Protein AF-0000000083795248 (afdb_homodimer)

Secondary structure (DSSP, 8-state):
-----SEEEEEEEEEEEEEEEEEEE-GGGGGGHHHHHHHHHHHHHHTT--EEEEEEEEEEEEE-TTS-EEEEEEEEEEESS--S---TTEEEEEEEEEEEEEEEEEEE-GGGTHHHHHHHHHHHHHTTPPB-S-EEEEEEEE-SS-EEEEEEEEB--TT---TT-/-----SEEEEEEEEEEEEEEEEEEE-GGGGGGHHHHHHHHHHHHHHTT--EEEEEEEEEEEEE-TTS-EEEEEEEEEEESS--S---TTEEEEEEEEEEEEEEEEEEE-GGGTHHHHHHHHHHHHHTTPPB-S-EEEEEEEE-SS-EEEEEEEEB--TT---TT-

Nearest PDB structures (foldseek):
  5kax-assembly1_A  TM=6.834E-01  e=9.101E-07  Chlorobaculum tepidum TLS
  3q1m-assembly1_A  TM=6.084E-01  e=9.094E-05  Bacillus subtilis
  6wl5-assembly4_D  TM=6.210E-01  e=5.863E-04  Escherichia coli
  4ayz-assembly1_A  TM=5.315E-01  e=1.959E-04  Homo sapiens
  7vwz-assembly1_I  TM=4.745E-01  e=1.958E-03  Escherichia coli K-12

Sequence (330 aa):
MSTIEKIIVRENKTLKLNNVLIREVSENELIDIERISYMMDSYIKSKGASTIGPMINYSGIETDENGEAKIKMKLMVQLKNSIYKVEKPYSIKPQIRVTNCLFARFTEKQENLQYAYQKLGVYAFENDIKLKGDSYTVFVKQEEDNIVADVFMEEAKGGELLESIMSTIEKIIVRENKTLKLNNVLIREVSENELIDIERISYMMDSYIKSKGASTIGPMINYSGIETDENGEAKIKMKLMVQLKNSIYKVEKPYSIKPQIRVTNCLFARFTEKQENLQYAYQKLGVYAFENDIKLKGDSYTVFVKQEEDNIVADVFMEEAKGGELLESI

Organism: NCBI:txid182773

Radius of gyration: 24.51 Å; Cα contacts (8 Å, |Δi|>4): 644; chains: 2; bounding box: 54×76×51 Å

Solvent-accessible surface area (backbone atoms only — not comparable to full-atom values): 18263 Å² total; per-residue (Å²): 124,86,75,73,73,43,63,46,75,47,69,68,36,66,48,76,46,48,33,30,42,36,34,71,47,55,83,86,44,55,90,42,45,68,58,52,52,50,50,49,54,50,50,39,47,74,72,74,34,49,74,42,85,53,58,31,41,36,42,30,67,41,68,45,98,87,67,44,82,35,82,43,32,34,43,33,37,24,33,72,45,81,73,91,78,72,57,87,75,41,47,75,37,71,62,50,76,46,62,49,10,42,31,30,45,32,53,41,43,69,91,53,51,61,45,50,56,40,47,50,50,37,49,26,61,71,66,74,48,50,63,66,64,37,39,38,37,35,46,74,41,82,54,96,73,35,27,32,34,39,37,38,29,40,46,50,63,85,80,70,59,72,74,80,109,125,86,76,73,72,42,62,47,78,46,70,69,37,67,49,76,46,50,33,29,40,35,35,72,47,54,83,87,44,54,91,42,44,69,58,51,52,50,51,49,52,51,52,39,48,75,72,73,34,48,73,42,84,52,55,31,40,35,40,29,69,41,69,45,98,85,66,44,80,36,83,44,35,32,44,33,37,23,34,73,46,81,73,92,78,72,58,88,76,41,46,74,38,72,62,49,75,46,62,48,10,44,30,31,45,31,52,42,44,68,93,54,51,6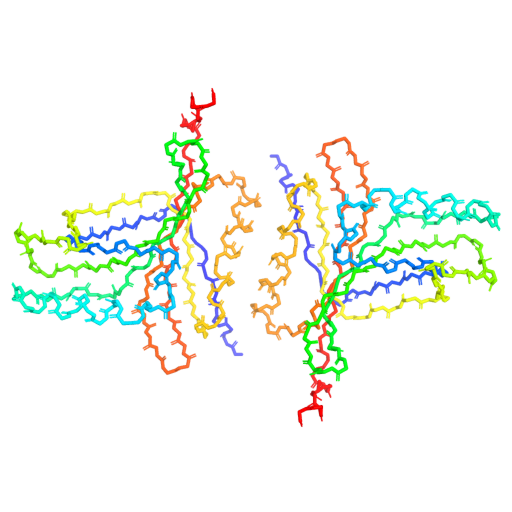2,45,52,56,41,46,50,51,38,50,25,61,70,66,73,48,49,61,66,63,36,38,40,37,34,45,74,41,81,52,97,73,36,27,32,33,38,38,39,29,39,47,51,61,85,79,71,60,70,74,81,109

pLDDT: mean 91.19, std 14.66, range [21.69, 98.89]

Structure (mmCIF, N/CA/C/O backbone):
data_AF-0000000083795248-model_v1
#
loop_
_entity.id
_entity.type
_entity.pdbx_description
1 polymer 'AraC family transcriptional regulator'
#
loop_
_atom_site.group_PDB
_atom_site.id
_atom_site.type_symbol
_atom_site.label_atom_id
_atom_site.label_alt_id
_atom_site.label_comp_id
_atom_site.label_asym_id
_atom_site.label_entity_id
_atom_site.label_seq_id
_atom_site.pdbx_PDB_ins_code
_atom_site.Cartn_x
_atom_site.Cartn_y
_atom_site.Cartn_z
_atom_site.occupancy
_atom_site.B_iso_or_equiv
_atom_site.auth_seq_id
_atom_site.auth_comp_id
_atom_site.auth_asym_id
_atom_site.auth_atom_id
_atom_site.pdbx_PDB_model_num
ATOM 1 N N . MET A 1 1 ? 28.145 1.911 6.934 1 33.7 1 MET A N 1
ATOM 2 C CA . MET A 1 1 ? 27.425 3.178 6.854 1 33.7 1 MET A CA 1
ATOM 3 C C . MET A 1 1 ? 26.19 3.16 7.749 1 33.7 1 MET A C 1
ATOM 5 O O . MET A 1 1 ? 25.487 2.152 7.823 1 33.7 1 MET A O 1
ATOM 9 N N . SER A 1 2 ? 26.082 3.714 8.834 1 42.38 2 SER A N 1
ATOM 10 C CA . SER A 1 2 ? 25.05 3.704 9.865 1 42.38 2 SER A CA 1
ATOM 11 C C . SER A 1 2 ? 23.655 3.737 9.251 1 42.38 2 SER A C 1
ATOM 13 O O . SER A 1 2 ? 23.288 4.705 8.581 1 42.38 2 SER A O 1
ATOM 15 N N . THR A 1 3 ? 23.057 2.836 8.545 1 52.39 3 THR A N 1
ATOM 16 C CA . THR A 1 3 ? 21.91 2.851 7.645 1 52.39 3 THR A CA 1
ATOM 17 C C . THR A 1 3 ? 20.704 3.504 8.316 1 52.39 3 THR A C 1
ATOM 19 O O . THR A 1 3 ? 20.188 2.99 9.31 1 52.39 3 THR A O 1
ATOM 22 N N . ILE A 1 4 ? 20.66 4.863 8.41 1 70.07 4 ILE A N 1
ATOM 23 C CA . ILE A 1 4 ? 19.539 5.636 8.936 1 70.07 4 ILE A CA 1
ATOM 24 C C . ILE A 1 4 ? 18.223 5.022 8.465 1 70.07 4 ILE A C 1
ATOM 26 O O . ILE A 1 4 ? 18.051 4.744 7.275 1 70.07 4 ILE A O 1
ATOM 30 N N . GLU A 1 5 ? 17.46 4.524 9.457 1 89.87 5 GLU A N 1
ATOM 31 C CA . GLU A 1 5 ? 16.144 3.961 9.168 1 89.87 5 GLU A CA 1
ATOM 32 C C . GLU A 1 5 ? 15.286 4.944 8.376 1 89.87 5 GLU A C 1
ATOM 34 O O . GLU A 1 5 ? 15.09 6.085 8.799 1 89.87 5 GLU A O 1
ATOM 39 N N . LYS A 1 6 ? 14.891 4.566 7.218 1 96.66 6 LYS A N 1
ATOM 40 C CA . LYS A 1 6 ? 14.087 5.393 6.322 1 96.66 6 LYS A CA 1
ATOM 41 C C . LYS A 1 6 ? 12.729 5.713 6.94 1 96.66 6 LYS A C 1
ATOM 43 O O . LYS A 1 6 ? 12.2 6.811 6.756 1 96.66 6 LYS A O 1
ATOM 48 N N . ILE A 1 7 ? 12.191 4.754 7.726 1 98.56 7 ILE A N 1
ATOM 49 C CA . ILE A 1 7 ? 10.888 4.918 8.363 1 98.56 7 ILE A CA 1
ATOM 50 C C . ILE A 1 7 ? 10.938 4.372 9.788 1 98.56 7 ILE A C 1
ATOM 52 O O . ILE A 1 7 ? 11.263 3.201 9.999 1 98.56 7 ILE A O 1
ATOM 56 N N . ILE A 1 8 ? 10.622 5.144 10.783 1 98.31 8 ILE A N 1
ATOM 57 C CA . ILE A 1 8 ? 10.549 4.745 12.184 1 98.31 8 ILE A CA 1
ATOM 58 C C . ILE A 1 8 ? 9.094 4.749 12.647 1 98.31 8 ILE A C 1
ATOM 60 O O . ILE A 1 8 ? 8.398 5.759 12.519 1 98.31 8 ILE A O 1
ATOM 64 N N . VAL A 1 9 ? 8.615 3.639 13.186 1 98.52 9 VAL A N 1
ATOM 65 C CA . VAL A 1 9 ? 7.231 3.491 13.624 1 98.52 9 VAL A CA 1
ATOM 66 C C . VAL A 1 9 ? 7.158 3.578 15.147 1 98.52 9 VAL A C 1
ATOM 68 O O . VAL A 1 9 ? 7.994 3.004 15.849 1 98.52 9 VAL A O 1
ATOM 71 N N . ARG A 1 10 ? 6.228 4.312 15.639 1 98.4 10 ARG A N 1
ATOM 72 C CA . ARG A 1 10 ? 5.936 4.407 17.065 1 98.4 10 ARG A CA 1
ATOM 73 C C . ARG A 1 10 ? 4.437 4.301 17.325 1 98.4 10 ARG A C 1
ATOM 75 O O . ARG A 1 10 ? 3.626 4.62 16.453 1 98.4 10 ARG A O 1
ATOM 82 N N . GLU A 1 11 ? 4.106 3.846 18.52 1 98.15 11 GLU A N 1
ATOM 83 C CA . GLU A 1 11 ? 2.71 3.748 18.936 1 98.15 11 GLU A CA 1
ATOM 84 C C . GLU A 1 11 ? 2.366 4.817 19.969 1 98.15 11 GLU A C 1
ATOM 86 O O . GLU A 1 11 ? 3.259 5.43 20.557 1 98.15 11 GLU A O 1
ATOM 91 N N . ASN A 1 12 ? 1.096 5.019 20.09 1 97.53 12 ASN A N 1
ATOM 92 C CA . ASN A 1 12 ? 0.529 5.83 21.163 1 97.53 12 ASN A CA 1
ATOM 93 C C . ASN A 1 12 ? 1.046 7.265 21.114 1 97.53 12 ASN A C 1
ATOM 95 O O . ASN A 1 12 ? 1.371 7.848 22.15 1 97.53 12 ASN A O 1
ATOM 99 N N . LYS A 1 13 ? 1.208 7.798 19.981 1 98.45 13 LYS A N 1
ATOM 100 C CA . LYS A 1 13 ? 1.619 9.191 19.83 1 98.45 13 LYS A CA 1
ATOM 101 C C . LYS A 1 13 ? 0.408 10.117 19.758 1 98.45 13 LYS A C 1
ATOM 103 O O . LYS A 1 13 ? -0.685 9.69 19.381 1 98.45 13 LYS A O 1
ATOM 108 N N . THR A 1 14 ? 0.553 11.279 20.107 1 98.51 14 THR A N 1
ATOM 109 C CA . THR A 1 14 ? -0.495 12.292 20.077 1 98.51 14 THR A CA 1
ATOM 110 C C . THR A 1 14 ? -0.126 13.425 19.124 1 98.51 14 THR A C 1
ATOM 112 O O . THR A 1 14 ? 1.007 13.91 19.137 1 98.51 14 THR A O 1
ATOM 115 N N . LEU A 1 15 ? -1.019 13.777 18.304 1 98.55 15 LEU A N 1
ATOM 116 C CA . LEU A 1 15 ? -0.907 14.988 17.498 1 98.55 15 LEU A CA 1
ATOM 117 C C . LEU A 1 15 ? -1.648 16.148 18.153 1 98.55 15 LEU A C 1
ATOM 119 O O . LEU A 1 15 ? -2.834 16.031 18.473 1 98.55 15 LEU A O 1
ATOM 123 N N . LYS A 1 16 ? -0.945 17.15 18.392 1 98.12 16 LYS A N 1
ATOM 124 C CA . LYS A 1 16 ? -1.536 18.362 18.951 1 98.12 16 LYS A CA 1
ATOM 125 C C . LYS A 1 16 ? -1.243 19.573 18.071 1 98.12 16 LYS A C 1
ATOM 127 O O . LYS A 1 16 ? -0.081 19.917 17.846 1 98.12 16 LYS A O 1
ATOM 132 N N . LEU A 1 17 ? -2.248 20.194 17.532 1 97.83 17 LEU A N 1
ATOM 133 C CA . LEU A 1 17 ? -2.169 21.416 16.738 1 97.83 17 LEU A CA 1
ATOM 134 C C . LEU A 1 17 ? -2.964 22.541 17.392 1 97.83 17 LEU A C 1
ATOM 136 O O . LEU A 1 17 ? -4.08 22.323 17.868 1 97.83 17 LEU A O 1
ATOM 140 N N . ASN A 1 18 ? -2.356 23.669 17.352 1 96.66 18 ASN A N 1
ATOM 141 C CA . ASN A 1 18 ? -3.018 24.813 17.969 1 96.66 18 ASN A CA 1
ATOM 142 C C . ASN A 1 18 ? -3.324 25.903 16.946 1 96.66 18 ASN A C 1
ATOM 144 O O . ASN A 1 18 ? -2.519 26.164 16.05 1 96.66 18 ASN A O 1
ATOM 148 N N . ASN A 1 19 ? -4.511 26.621 17.205 1 96.39 19 ASN A N 1
ATOM 149 C CA . ASN A 1 19 ? -4.929 27.724 16.347 1 96.39 19 ASN A CA 1
ATOM 150 C C . ASN A 1 19 ? -4.805 27.364 14.869 1 96.39 19 ASN A C 1
ATOM 152 O O . ASN A 1 19 ? -4.006 27.96 14.145 1 96.39 19 ASN A O 1
ATOM 156 N N . VAL A 1 20 ? -5.703 26.484 14.455 1 97.66 20 VAL A N 1
ATOM 157 C CA . VAL A 1 20 ? -5.498 25.81 13.177 1 97.66 20 VAL A CA 1
ATOM 158 C C . VAL A 1 20 ? -6.435 26.4 12.125 1 97.66 20 VAL A C 1
ATOM 160 O O . VAL A 1 20 ? -7.658 26.364 12.284 1 97.66 20 VAL A O 1
ATOM 163 N N . LEU A 1 21 ? -5.874 26.998 11.088 1 97.91 21 LEU A N 1
ATOM 164 C CA . LEU A 1 21 ? -6.64 27.341 9.895 1 97.91 21 LEU A CA 1
ATOM 165 C C . LEU A 1 21 ? -6.779 26.135 8.972 1 97.91 21 LEU A C 1
ATOM 167 O O . LEU A 1 21 ? -5.796 25.444 8.695 1 97.91 21 LEU A O 1
ATOM 171 N N . ILE A 1 22 ? -7.991 25.871 8.483 1 97.69 22 ILE A N 1
ATOM 172 C CA . ILE A 1 22 ? -8.279 24.66 7.722 1 97.69 22 ILE A CA 1
ATOM 173 C C . ILE A 1 22 ? -8.903 25.032 6.378 1 97.69 22 ILE A C 1
ATOM 175 O O . ILE A 1 22 ? -9.794 25.883 6.314 1 97.69 22 ILE A O 1
ATOM 179 N N . ARG A 1 23 ? -8.434 24.458 5.37 1 98.02 23 ARG A N 1
ATOM 180 C CA . ARG A 1 23 ? -9.012 24.532 4.032 1 98.02 23 ARG A CA 1
ATOM 181 C C . ARG A 1 23 ? -9.372 23.144 3.514 1 98.02 23 ARG A C 1
ATOM 183 O O . ARG A 1 23 ? -8.489 22.334 3.227 1 98.02 23 ARG A O 1
ATOM 190 N N . GLU A 1 24 ? -10.62 22.827 3.375 1 96.27 24 GLU A N 1
ATOM 191 C CA . GLU A 1 24 ? -11.043 21.578 2.748 1 96.27 24 GLU A CA 1
ATOM 192 C C . GLU A 1 24 ? -10.788 21.603 1.243 1 96.27 24 GLU A C 1
ATOM 194 O O . GLU A 1 24 ? -11.016 22.621 0.587 1 96.27 24 GLU A O 1
ATOM 199 N N . VAL A 1 25 ? -10.311 20.51 0.733 1 95.84 25 VAL A N 1
ATOM 200 C CA . VAL A 1 25 ? -9.963 20.406 -0.68 1 95.84 25 VAL A CA 1
ATOM 201 C C . VAL A 1 25 ? -10.816 19.328 -1.344 1 95.84 25 VAL A C 1
ATOM 203 O O . VAL A 1 25 ? -10.814 18.172 -0.914 1 95.84 25 VAL A O 1
ATOM 206 N N . SER A 1 26 ? -11.535 19.729 -2.353 1 90.5 26 SER A N 1
ATOM 207 C CA . SER A 1 26 ? -12.302 18.739 -3.101 1 90.5 26 SER A CA 1
ATOM 208 C C . SER A 1 26 ? -11.399 17.914 -4.013 1 90.5 26 SER A C 1
ATOM 210 O O . SER A 1 26 ? -10.266 18.308 -4.295 1 90.5 26 SER A O 1
ATOM 212 N N . GLU A 1 27 ? -11.949 16.804 -4.445 1 86.51 27 GLU A N 1
ATOM 213 C CA . GLU A 1 27 ? -11.171 15.899 -5.286 1 86.51 27 GLU A CA 1
ATOM 214 C C . GLU A 1 27 ? -10.715 16.591 -6.567 1 86.51 27 GLU A C 1
ATOM 216 O O . GLU A 1 27 ? -9.59 16.381 -7.026 1 86.51 27 GLU A O 1
ATOM 221 N N . ASN A 1 28 ? -11.503 17.425 -7.051 1 88.6 28 ASN A N 1
ATOM 222 C CA . ASN A 1 28 ? -11.209 18.099 -8.311 1 88.6 28 ASN A CA 1
ATOM 223 C C . ASN A 1 28 ? -10.178 19.209 -8.126 1 88.6 28 ASN A C 1
ATOM 225 O O . ASN A 1 28 ? -9.594 19.688 -9.1 1 88.6 28 ASN A O 1
ATOM 229 N N . GLU A 1 29 ? -9.958 19.554 -6.919 1 90.82 29 GLU A N 1
ATOM 230 C CA . GLU A 1 29 ? -9.038 20.652 -6.638 1 90.82 29 GLU A CA 1
ATOM 231 C C . GLU A 1 29 ? -7.635 20.132 -6.337 1 90.82 29 GLU A C 1
ATOM 233 O O . GLU A 1 29 ? -6.696 20.917 -6.187 1 90.82 29 GLU A O 1
ATOM 238 N N . LEU A 1 30 ? -7.478 18.893 -6.372 1 86.81 30 LEU A N 1
ATOM 239 C CA . LEU A 1 30 ? -6.214 18.294 -5.957 1 86.81 30 LEU A CA 1
ATOM 240 C C . LEU A 1 30 ? -5.085 18.701 -6.898 1 86.81 30 LEU A C 1
ATOM 242 O O . LEU A 1 30 ? -3.94 18.861 -6.468 1 86.81 30 LEU A O 1
ATOM 246 N N . ILE A 1 31 ? -5.355 18.828 -8.124 1 87.04 31 ILE A N 1
ATOM 247 C CA . ILE A 1 31 ? -4.357 19.199 -9.122 1 87.04 31 ILE A CA 1
ATOM 248 C C . ILE A 1 31 ? -3.829 20.601 -8.826 1 87.04 31 ILE A C 1
ATOM 250 O O . ILE A 1 31 ? -2.738 20.967 -9.27 1 87.04 31 ILE A O 1
ATOM 254 N N . ASP A 1 32 ? -4.536 21.392 -7.988 1 91.57 32 ASP A N 1
ATOM 255 C CA . ASP A 1 32 ? -4.193 22.781 -7.699 1 91.57 32 ASP A CA 1
ATOM 256 C C . ASP A 1 32 ? -3.722 22.942 -6.256 1 91.57 32 ASP A C 1
ATOM 258 O O . ASP A 1 32 ? -3.824 24.028 -5.681 1 91.57 32 ASP A O 1
ATOM 262 N N . ILE A 1 33 ? -3.246 21.971 -5.78 1 92.43 33 ILE A N 1
ATOM 263 C CA . ILE A 1 33 ? -2.978 21.968 -4.346 1 92.43 33 ILE A CA 1
ATOM 264 C C . ILE A 1 33 ? -1.922 23.021 -4.017 1 92.43 33 ILE A C 1
ATOM 266 O O . ILE A 1 33 ? -1.988 23.669 -2.969 1 92.43 33 ILE A O 1
ATOM 270 N N . GLU A 1 34 ? -0.933 23.163 -4.816 1 90.64 34 GLU A N 1
ATOM 271 C CA . GLU A 1 34 ? 0.094 24.176 -4.594 1 90.64 34 GLU A CA 1
ATOM 272 C C . GLU A 1 34 ? -0.502 25.581 -4.62 1 90.64 34 GLU A C 1
ATOM 274 O O . GLU A 1 34 ? -0.142 26.428 -3.799 1 90.64 34 GLU A O 1
ATOM 279 N N . ARG A 1 35 ? -1.336 25.77 -5.565 1 94.52 35 ARG A N 1
ATOM 280 C CA . ARG A 1 35 ? -2.008 27.062 -5.653 1 94.52 35 ARG A CA 1
ATOM 281 C C . ARG A 1 35 ? -2.866 27.318 -4.419 1 94.52 35 ARG A C 1
ATOM 283 O O . ARG A 1 35 ? -2.884 28.431 -3.889 1 94.52 35 ARG A O 1
ATOM 290 N N . ILE A 1 36 ? -3.538 26.341 -3.977 1 96.68 36 ILE A N 1
ATOM 291 C CA . ILE A 1 36 ? -4.386 26.461 -2.796 1 96.68 36 ILE A CA 1
ATOM 292 C C . ILE A 1 36 ? -3.533 26.822 -1.582 1 96.68 36 ILE A C 1
ATOM 294 O O . ILE A 1 36 ? -3.905 27.692 -0.791 1 96.68 36 ILE A O 1
ATOM 298 N N . SER A 1 37 ? -2.422 26.175 -1.46 1 94.77 37 SER A N 1
ATOM 299 C CA . SER A 1 37 ? -1.493 26.469 -0.374 1 94.77 37 SER A CA 1
ATOM 300 C C . SER A 1 37 ? -1.032 27.922 -0.419 1 94.77 37 SER A C 1
ATOM 302 O O . SER A 1 37 ? -0.979 28.594 0.613 1 94.77 37 SER A O 1
ATOM 304 N N . TYR A 1 38 ? -0.735 28.396 -1.581 1 95.35 38 TYR A N 1
ATOM 305 C CA . TYR A 1 38 ? -0.309 29.779 -1.769 1 95.35 38 TYR A CA 1
ATOM 306 C C . TYR A 1 38 ? -1.412 30.749 -1.362 1 95.35 38 TYR A C 1
ATOM 308 O O . TYR A 1 38 ? -1.15 31.748 -0.688 1 95.35 38 TYR A O 1
ATOM 316 N N . MET A 1 39 ? -2.568 30.435 -1.818 1 96.28 39 MET A N 1
ATOM 317 C CA . MET A 1 39 ? -3.706 31.291 -1.494 1 96.28 39 MET A CA 1
ATOM 318 C C . MET A 1 39 ? -3.95 31.325 0.01 1 96.28 39 MET A C 1
ATOM 320 O O . MET A 1 39 ? -4.322 32.363 0.56 1 96.28 39 MET A O 1
ATOM 324 N N . MET A 1 40 ? -3.767 30.26 0.627 1 96.69 40 MET A N 1
ATOM 325 C CA . MET A 1 40 ? -3.921 30.195 2.077 1 96.69 40 MET A CA 1
ATOM 326 C C . MET A 1 40 ? -2.911 31.102 2.773 1 96.69 40 MET A C 1
ATOM 328 O O . MET A 1 40 ? -3.264 31.84 3.694 1 96.69 40 MET A O 1
ATOM 332 N N . ASP A 1 41 ? -1.722 31.037 2.372 1 95.62 41 ASP A N 1
ATOM 333 C CA . ASP A 1 41 ? -0.677 31.892 2.926 1 95.62 41 ASP A CA 1
ATOM 334 C C . ASP A 1 41 ? -1.021 33.368 2.743 1 95.62 41 ASP A C 1
ATOM 336 O O . ASP A 1 41 ? -0.887 34.163 3.675 1 95.62 41 ASP A O 1
ATOM 340 N N . SER A 1 42 ? -1.437 33.65 1.543 1 96.74 42 SER A N 1
ATOM 341 C CA . SER A 1 42 ? -1.832 35.023 1.248 1 96.74 42 SER A CA 1
ATOM 342 C C . SER A 1 42 ? -2.987 35.47 2.137 1 96.74 42 SER A C 1
ATOM 344 O O . SER A 1 42 ? -3.001 36.602 2.625 1 96.74 42 SER A O 1
ATOM 346 N N . TYR A 1 43 ? -3.899 34.637 2.262 1 97.11 43 TYR A N 1
ATOM 347 C CA . TYR A 1 43 ? -5.05 34.919 3.113 1 97.11 43 TYR A CA 1
ATOM 348 C C . TYR A 1 43 ? -4.612 35.224 4.54 1 97.11 43 TYR A C 1
ATOM 350 O O . TYR A 1 43 ? -5.064 36.202 5.14 1 97.11 43 TYR A O 1
ATOM 358 N N . ILE A 1 44 ? -3.75 34.432 5.082 1 96.83 44 ILE A N 1
ATOM 359 C CA . ILE A 1 44 ? -3.252 34.574 6.446 1 96.83 44 ILE A CA 1
ATOM 360 C C . ILE A 1 44 ? -2.572 35.932 6.609 1 96.83 44 ILE A C 1
ATOM 362 O O . ILE A 1 44 ? -2.844 36.659 7.567 1 96.83 44 ILE A O 1
ATOM 366 N N . LYS A 1 45 ? -1.797 36.255 5.666 1 95.18 45 LYS A N 1
ATOM 367 C CA . LYS A 1 45 ? -1.089 37.531 5.698 1 95.18 45 LYS A CA 1
ATOM 368 C C . LYS A 1 45 ? -2.064 38.703 5.624 1 95.18 45 LYS A C 1
ATOM 370 O O . LYS A 1 45 ? -1.888 39.708 6.316 1 95.18 45 LYS A O 1
ATOM 375 N N . SER A 1 46 ? -3.026 38.561 4.819 1 95.62 46 SER A N 1
ATOM 376 C CA . SER A 1 46 ? -4.017 39.62 4.653 1 95.62 46 SER A CA 1
ATOM 377 C C . SER A 1 46 ? -4.779 39.872 5.95 1 95.62 46 SER A C 1
ATOM 379 O O . SER A 1 46 ? -5.325 40.958 6.154 1 95.62 46 SER A O 1
ATOM 381 N N . LYS A 1 47 ? -4.869 38.938 6.796 1 95.2 47 LYS A N 1
ATOM 382 C CA . LYS A 1 47 ? -5.554 39.058 8.079 1 95.2 47 LYS A CA 1
ATOM 383 C C . LYS A 1 47 ? -4.596 39.521 9.173 1 95.2 47 LYS A C 1
ATOM 385 O O . LYS A 1 47 ? -4.97 39.589 10.346 1 95.2 47 LYS A O 1
ATOM 390 N N . GLY A 1 48 ? -3.36 39.729 8.786 1 93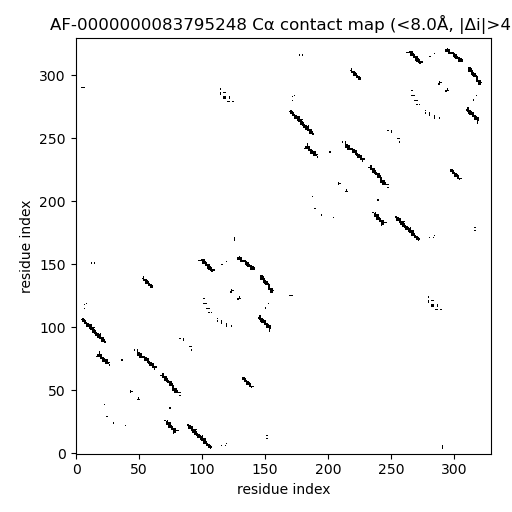.63 48 GLY A N 1
ATOM 391 C CA . GLY A 1 48 ? -2.363 40.204 9.731 1 93.63 48 GLY A CA 1
ATOM 392 C C . GLY A 1 48 ? -1.809 39.104 10.618 1 93.63 48 GLY A C 1
ATOM 393 O O . GLY A 1 48 ? -1.338 39.371 11.725 1 93.63 48 GLY A O 1
ATOM 394 N N . ALA A 1 49 ? -1.93 37.898 10.136 1 95.4 49 ALA A N 1
ATOM 395 C CA . ALA A 1 49 ? -1.474 36.759 10.928 1 95.4 49 ALA A CA 1
ATOM 396 C C . ALA A 1 49 ? -0.241 36.114 10.303 1 95.4 49 ALA A C 1
ATOM 398 O O . ALA A 1 49 ? 0.199 36.518 9.224 1 95.4 49 ALA A O 1
ATOM 399 N N . SER A 1 50 ? 0.374 35.217 11.061 1 96.11 50 SER A N 1
ATOM 400 C CA . SER A 1 50 ? 1.499 34.423 10.577 1 96.11 50 SER A CA 1
ATOM 401 C C . SER A 1 50 ? 1.379 32.968 11.018 1 96.11 50 SER A C 1
ATOM 403 O O . SER A 1 50 ? 0.623 32.653 11.939 1 96.11 50 SER A O 1
ATOM 405 N N . THR A 1 51 ? 2.069 32.154 10.336 1 95.66 51 THR A N 1
ATOM 406 C CA . THR A 1 51 ? 1.954 30.721 10.583 1 95.66 51 THR A CA 1
ATOM 407 C C . THR A 1 51 ? 3.035 30.252 11.553 1 95.66 51 THR A C 1
ATOM 409 O O . THR A 1 51 ? 4.066 30.909 11.708 1 95.66 51 THR A O 1
ATOM 412 N N . ILE A 1 52 ? 2.689 29.11 12.224 1 94.64 52 ILE A N 1
ATOM 413 C CA . ILE A 1 52 ? 3.635 28.369 13.05 1 94.64 52 ILE A CA 1
ATOM 414 C C . ILE A 1 52 ? 3.857 26.978 12.459 1 94.64 52 ILE A C 1
ATOM 416 O O . ILE A 1 52 ? 2.902 26.226 12.25 1 94.64 52 ILE A O 1
ATOM 420 N N . GLY A 1 53 ? 5.224 26.721 12.134 1 91.77 53 GLY A N 1
ATOM 421 C CA . GLY A 1 53 ? 5.548 25.37 11.704 1 91.77 53 GLY A CA 1
ATOM 422 C C . GLY A 1 53 ? 5.101 25.071 10.286 1 91.77 53 GLY A C 1
ATOM 423 O O . GLY A 1 53 ? 4.74 25.982 9.538 1 91.77 53 GLY A O 1
ATOM 424 N N . PRO A 1 54 ? 5.109 23.752 9.953 1 93.24 54 PRO A N 1
ATOM 425 C CA . PRO A 1 54 ? 4.849 23.343 8.571 1 93.24 54 PRO A CA 1
ATOM 426 C C . PRO A 1 54 ? 3.364 23.124 8.29 1 93.24 54 PRO A C 1
ATOM 428 O O . PRO A 1 54 ? 2.552 23.114 9.218 1 93.24 54 PRO A O 1
ATOM 431 N N . MET A 1 55 ? 3.064 22.983 6.946 1 93.7 55 MET A N 1
ATOM 432 C CA . MET A 1 55 ? 1.732 22.589 6.496 1 93.7 55 MET A CA 1
ATOM 433 C C . MET A 1 55 ? 1.426 21.15 6.895 1 93.7 55 MET A C 1
ATOM 435 O O . MET A 1 55 ? 2.309 20.291 6.861 1 93.7 55 MET A O 1
ATOM 439 N N . ILE A 1 56 ? 0.166 20.936 7.216 1 97.97 56 ILE A N 1
ATOM 440 C CA . ILE A 1 56 ? -0.325 19.609 7.57 1 97.97 56 ILE A CA 1
ATOM 441 C C . ILE A 1 56 ? -1.382 19.163 6.562 1 97.97 56 ILE A C 1
ATOM 443 O O . ILE A 1 56 ? -2.307 19.916 6.248 1 97.97 56 ILE A O 1
ATOM 447 N N . ASN A 1 57 ? -1.171 18.026 6.061 1 97.33 57 ASN A N 1
ATOM 448 C CA . ASN A 1 57 ? -2.166 17.433 5.175 1 97.33 57 ASN A CA 1
ATOM 449 C C . ASN A 1 57 ? -2.997 16.374 5.894 1 97.33 57 ASN A C 1
ATOM 451 O O . ASN A 1 57 ? -2.449 15.497 6.563 1 97.33 57 ASN A O 1
ATOM 455 N N . TYR A 1 58 ? -4.292 16.485 5.75 1 97.96 58 TYR A N 1
ATOM 456 C CA . TYR A 1 58 ? -5.215 15.497 6.297 1 97.96 58 TYR A CA 1
ATOM 457 C C . TYR A 1 58 ? -5.937 14.75 5.182 1 97.96 58 TYR A C 1
ATOM 459 O O . TYR A 1 58 ? -6.358 15.354 4.193 1 97.96 58 TYR A O 1
ATOM 467 N N . SER A 1 59 ? -6.001 13.446 5.35 1 96.65 59 SER A N 1
ATOM 468 C CA . SER A 1 59 ? -6.846 12.627 4.487 1 96.65 59 SER A CA 1
ATOM 469 C C . SER A 1 59 ? -7.674 11.638 5.302 1 96.65 59 SER A C 1
ATOM 471 O O . SER A 1 59 ? -7.186 11.074 6.284 1 96.65 59 SER A O 1
ATOM 473 N N . GLY A 1 60 ? -8.928 11.41 4.926 1 94.69 60 GLY A N 1
ATOM 474 C CA . GLY A 1 60 ? -9.8 10.444 5.576 1 94.69 60 GLY A CA 1
ATOM 475 C C . GLY A 1 60 ? -11.047 10.131 4.771 1 94.69 60 GLY A C 1
ATOM 476 O O . GLY A 1 60 ? -11.24 10.67 3.68 1 94.69 60 GLY A O 1
ATOM 477 N N . ILE A 1 61 ? -11.711 9.121 5.286 1 90.36 61 ILE A N 1
ATOM 478 C CA . ILE A 1 61 ? -12.965 8.723 4.657 1 90.36 61 ILE A CA 1
ATOM 479 C C . ILE A 1 61 ? -14.137 9.087 5.565 1 90.36 61 ILE A C 1
ATOM 481 O O . ILE A 1 61 ? -14.098 8.834 6.771 1 90.36 61 ILE A O 1
ATOM 485 N N . GLU A 1 62 ? -15.046 9.771 4.997 1 85.58 62 GLU A N 1
ATOM 486 C CA . GLU A 1 62 ? -16.276 10.088 5.716 1 85.58 62 GLU A CA 1
ATOM 487 C C . GLU A 1 62 ? -17.5 9.542 4.985 1 85.58 62 GLU A C 1
ATOM 489 O O . GLU A 1 62 ? -17.462 9.333 3.771 1 85.58 62 GLU A O 1
ATOM 494 N N . THR A 1 63 ? -18.406 9.139 5.761 1 86.13 63 THR A N 1
ATOM 495 C CA . THR A 1 63 ? -19.67 8.719 5.166 1 86.13 63 THR A CA 1
ATOM 496 C C . THR A 1 63 ? -20.564 9.925 4.891 1 86.13 63 THR A C 1
ATOM 498 O O . THR A 1 63 ? -20.716 10.8 5.746 1 86.13 63 THR A O 1
ATOM 501 N N . ASP A 1 64 ? -21.012 9.967 3.657 1 82.23 64 ASP A N 1
ATOM 502 C CA . ASP A 1 64 ? -21.893 11.086 3.34 1 82.23 64 ASP A CA 1
ATOM 503 C C . ASP A 1 64 ? -23.325 10.801 3.787 1 82.23 64 ASP A C 1
ATOM 505 O O . ASP A 1 64 ? -23.583 9.803 4.464 1 82.23 64 ASP A O 1
ATOM 509 N N . GLU A 1 65 ? -24.157 11.747 3.489 1 84.59 65 GLU A N 1
ATOM 510 C CA . GLU A 1 65 ? -25.55 11.674 3.921 1 84.59 65 GLU A CA 1
ATOM 511 C C . GLU A 1 65 ? -26.236 10.429 3.366 1 84.59 65 GLU A C 1
ATOM 513 O O . GLU A 1 65 ? -27.195 9.927 3.956 1 84.59 65 GLU A O 1
ATOM 518 N N . ASN A 1 66 ? -25.806 9.909 2.258 1 89.67 66 ASN A N 1
ATOM 519 C CA . ASN A 1 66 ? -26.404 8.75 1.604 1 89.67 66 ASN A CA 1
ATOM 520 C C . ASN A 1 66 ? -25.733 7.451 2.041 1 89.67 66 ASN A C 1
ATOM 522 O O . ASN A 1 66 ? -26.034 6.382 1.507 1 89.67 66 ASN A O 1
ATOM 526 N N . GLY A 1 67 ? -24.768 7.605 2.938 1 86.84 67 GLY A N 1
ATOM 527 C CA . GLY A 1 67 ? -24.09 6.419 3.435 1 86.84 67 GLY A CA 1
ATOM 528 C C . GLY A 1 67 ? -22.909 6.004 2.577 1 86.84 67 GLY A C 1
ATOM 529 O O . GLY A 1 67 ? -22.331 4.935 2.783 1 86.84 67 GLY A O 1
ATOM 530 N N . GLU A 1 68 ? -22.624 6.857 1.64 1 89.19 68 GLU A N 1
ATOM 531 C CA . GLU A 1 68 ? -21.52 6.526 0.744 1 89.19 68 GLU A CA 1
ATOM 532 C C . GLU A 1 68 ? -20.196 7.068 1.276 1 89.19 68 GLU A C 1
ATOM 534 O O . GLU A 1 68 ? -20.147 8.169 1.829 1 89.19 68 GLU A O 1
ATOM 539 N N . ALA A 1 69 ? -19.207 6.29 1.08 1 87.37 69 ALA A N 1
ATOM 540 C CA . ALA A 1 69 ? -17.865 6.69 1.496 1 87.37 69 ALA A CA 1
ATOM 541 C C . ALA A 1 69 ? -17.312 7.785 0.587 1 87.37 69 ALA A C 1
ATOM 543 O O . ALA A 1 69 ? -17.385 7.678 -0.639 1 87.37 69 ALA A O 1
ATOM 544 N N . LYS A 1 70 ? -16.912 8.856 1.314 1 89.11 70 LYS A N 1
ATOM 545 C CA . LYS A 1 70 ? -16.289 9.963 0.593 1 89.11 70 LYS A CA 1
ATOM 546 C C . LYS A 1 70 ? -14.918 10.295 1.175 1 89.11 70 LYS A C 1
ATOM 548 O O . LYS A 1 70 ? -14.741 10.304 2.395 1 89.11 70 LYS A O 1
ATOM 553 N N . ILE A 1 71 ? -14.04 10.612 0.25 1 92.01 71 ILE A N 1
ATOM 554 C CA . ILE A 1 71 ? -12.701 10.997 0.685 1 92.01 71 ILE A CA 1
ATOM 555 C C . ILE A 1 71 ? -12.697 12.466 1.102 1 92.01 71 ILE A C 1
ATOM 557 O O . ILE A 1 71 ? -13.24 13.32 0.396 1 92.01 71 ILE A O 1
ATOM 561 N N . LYS A 1 72 ? -12.191 12.758 2.192 1 94.29 72 LYS A N 1
ATOM 562 C CA . LYS A 1 72 ? -12.01 14.117 2.696 1 94.29 72 LYS A CA 1
ATOM 563 C C . LYS A 1 72 ? -10.532 14.489 2.755 1 94.29 72 LYS A C 1
ATOM 565 O O . LYS A 1 72 ? -9.711 13.717 3.255 1 94.29 72 LYS A O 1
ATOM 570 N N . MET A 1 73 ? -10.215 15.631 2.239 1 96.61 73 MET A N 1
ATOM 571 C CA . MET A 1 73 ? -8.856 16.162 2.284 1 96.61 73 MET A CA 1
ATOM 572 C C . MET A 1 73 ? -8.846 17.589 2.823 1 96.61 73 MET A C 1
ATOM 574 O O . MET A 1 73 ? -9.716 18.392 2.48 1 96.61 73 MET A O 1
ATOM 578 N N . LYS A 1 74 ? -7.886 17.861 3.643 1 97.42 74 LYS A N 1
ATOM 579 C CA . LYS A 1 74 ? -7.736 19.203 4.197 1 97.42 74 LYS A CA 1
ATOM 580 C C . LYS A 1 74 ? -6.272 19.633 4.21 1 97.42 74 LYS A C 1
ATOM 582 O O . LYS A 1 74 ? -5.38 18.81 4.428 1 97.42 74 LYS A O 1
ATOM 587 N N . LEU A 1 75 ? -6.104 20.901 3.983 1 97.93 75 LEU A N 1
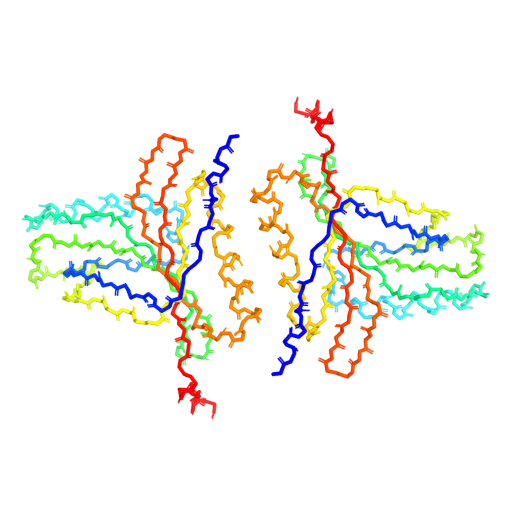ATOM 588 C CA . LEU A 1 75 ? -4.856 21.58 4.313 1 97.93 75 LEU A CA 1
ATOM 589 C C . LEU A 1 75 ? -4.994 22.373 5.608 1 97.93 75 LEU A C 1
ATOM 591 O O . LEU A 1 75 ? -6 23.054 5.82 1 97.93 75 LEU A O 1
ATOM 595 N N . MET A 1 76 ? -3.987 22.235 6.415 1 98.17 76 MET A N 1
ATOM 596 C CA . MET A 1 76 ? -4.044 22.888 7.719 1 98.17 76 MET A CA 1
ATOM 597 C C . MET A 1 76 ? -2.737 23.613 8.022 1 98.17 76 MET A C 1
ATOM 599 O O . MET A 1 76 ? -1.661 23.149 7.64 1 98.17 76 MET A O 1
ATOM 603 N N . VAL A 1 77 ? -2.894 24.714 8.767 1 97.43 77 VAL A N 1
ATOM 604 C CA . VAL A 1 77 ? -1.718 25.423 9.261 1 97.43 77 VAL A CA 1
ATOM 605 C C . VAL A 1 77 ? -1.999 25.984 10.653 1 97.43 77 VAL A C 1
ATOM 607 O O . VAL A 1 77 ? -3.118 26.415 10.941 1 97.43 77 VAL A O 1
ATOM 610 N N . GLN A 1 78 ? -0.967 25.875 11.459 1 97.71 78 GLN A N 1
ATOM 611 C CA . GLN A 1 78 ? -1.071 26.508 12.769 1 97.71 78 GLN A CA 1
ATOM 612 C C . GLN A 1 78 ? -0.726 27.992 12.692 1 97.71 78 GLN A C 1
ATOM 614 O O . GLN A 1 78 ? 0.19 28.385 11.968 1 97.71 78 GLN A O 1
ATOM 619 N N . LEU A 1 79 ? -1.465 28.796 13.397 1 97.51 79 LEU A N 1
ATOM 620 C CA . LEU A 1 79 ? -1.271 30.241 13.372 1 97.51 79 LEU A CA 1
ATOM 621 C C . LEU A 1 79 ? -0.639 30.728 14.672 1 97.51 79 LEU A C 1
ATOM 623 O O . LEU A 1 79 ? -0.976 30.237 15.752 1 97.51 79 LEU A O 1
ATOM 627 N N . LYS A 1 80 ? 0.267 31.634 14.566 1 95.68 80 LYS A N 1
ATOM 628 C CA . LYS A 1 80 ? 0.871 32.274 15.731 1 95.68 80 LYS A CA 1
ATOM 629 C C . LYS A 1 80 ? -0.156 33.102 16.497 1 95.68 80 LYS A C 1
ATOM 631 O O . LYS A 1 80 ? -0.204 33.056 17.728 1 95.68 80 LYS A O 1
ATOM 636 N N . ASN A 1 81 ? -0.958 33.889 15.705 1 90.27 81 ASN A N 1
ATOM 637 C CA . ASN A 1 81 ? -2.042 34.696 16.256 1 90.27 81 ASN A CA 1
ATOM 638 C C . ASN A 1 81 ? -3.391 34.302 15.662 1 90.27 81 ASN A C 1
ATOM 640 O O . ASN A 1 81 ? -3.494 34.039 14.463 1 90.27 81 ASN A O 1
ATOM 644 N N . SER A 1 82 ? -4.295 34.243 16.489 1 84.39 82 SER A N 1
ATOM 645 C CA . SER A 1 82 ? -5.611 33.788 16.051 1 84.39 82 SER A CA 1
ATOM 646 C C . SER A 1 82 ? -6.28 34.818 15.147 1 84.39 82 SER A C 1
ATOM 648 O O . SER A 1 82 ? -6.122 36.024 15.35 1 84.39 82 SER A O 1
ATOM 650 N N . ILE A 1 83 ? -6.825 34.26 14.131 1 89.01 83 ILE A N 1
ATOM 651 C CA . ILE A 1 83 ? -7.728 35.065 13.316 1 89.01 83 ILE A CA 1
ATOM 652 C C . ILE A 1 83 ? -9.156 34.929 13.841 1 89.01 83 ILE A C 1
ATOM 654 O O . ILE A 1 83 ? -9.682 33.819 13.947 1 89.01 83 ILE A O 1
ATOM 658 N N . TYR A 1 84 ? -9.769 35.991 14.268 1 82.99 84 TYR A N 1
ATOM 659 C CA . TYR A 1 84 ? -11.057 35.966 14.954 1 82.99 84 TYR A CA 1
ATOM 660 C C . TYR A 1 84 ? -12.164 35.496 14.017 1 82.99 84 TYR A C 1
ATOM 662 O O . TYR A 1 84 ? -13.031 34.714 14.414 1 82.99 84 TYR A O 1
ATOM 670 N N . LYS A 1 85 ? -12.216 36.045 12.758 1 88.25 85 LYS A N 1
ATOM 671 C CA . LYS A 1 85 ? -13.241 35.667 11.788 1 88.25 85 LYS A CA 1
ATOM 672 C C . LYS A 1 85 ? -12.616 35.287 10.449 1 88.25 85 LYS A C 1
ATOM 674 O O . LYS A 1 85 ? -11.781 36.021 9.917 1 88.25 85 LYS A O 1
ATOM 679 N N . VAL A 1 86 ? -12.978 34.049 10.106 1 93.27 86 VAL A N 1
ATOM 680 C CA . VAL A 1 86 ? -12.496 33.638 8.791 1 93.27 86 VAL A CA 1
ATOM 681 C C . VAL A 1 86 ? -13.677 33.455 7.841 1 93.27 86 VAL A C 1
ATOM 683 O O . VAL A 1 86 ? -14.804 33.212 8.281 1 93.27 86 VAL A O 1
ATOM 686 N N . GLU A 1 87 ? -13.51 33.676 6.618 1 94.29 87 GLU A N 1
ATOM 687 C CA . GLU A 1 87 ? -14.516 33.506 5.574 1 94.29 87 GLU A CA 1
ATOM 688 C C . GLU A 1 87 ? -14.297 32.207 4.803 1 94.29 87 GLU A C 1
ATOM 690 O O . GLU A 1 87 ? -13.174 31.706 4.726 1 94.29 87 GLU A O 1
ATOM 695 N N . LYS A 1 88 ? -15.384 31.738 4.234 1 93.74 88 LYS A N 1
ATOM 696 C CA . LYS A 1 88 ? -15.245 30.61 3.316 1 93.74 88 LYS A CA 1
ATOM 697 C C . LYS A 1 88 ? -14.184 30.891 2.257 1 93.74 88 LYS A C 1
ATOM 699 O O . LYS A 1 88 ? -14.046 32.026 1.794 1 93.74 88 LYS A O 1
ATOM 704 N N . PRO A 1 89 ? -13.475 29.825 2.033 1 95.97 89 PRO A N 1
ATOM 705 C CA . PRO A 1 89 ? -13.558 28.381 2.262 1 95.97 89 PRO A CA 1
ATOM 706 C C . PRO A 1 89 ? -12.738 27.927 3.468 1 95.97 89 PRO A C 1
ATOM 708 O O . PRO A 1 89 ? -12.473 26.732 3.625 1 95.97 89 PRO A O 1
ATOM 711 N N . TYR A 1 90 ? -12.407 28.868 4.286 1 97.39 90 TYR A N 1
ATOM 712 C CA . TYR A 1 90 ? -11.547 28.55 5.42 1 97.39 90 TYR A CA 1
ATOM 713 C C . TYR A 1 90 ? -12.366 28.375 6.693 1 97.39 90 TYR A C 1
ATOM 715 O O . TYR A 1 90 ? -13.465 28.922 6.812 1 97.39 90 TYR A O 1
ATOM 723 N N . SER A 1 91 ? -11.911 27.577 7.558 1 96.74 91 SER A N 1
ATOM 724 C CA . SER A 1 91 ? -12.393 27.473 8.932 1 96.74 91 SER A CA 1
ATOM 725 C C . SER A 1 91 ? -11.237 27.483 9.925 1 96.74 91 SER A C 1
ATOM 727 O O . SER A 1 91 ? -10.074 27.362 9.534 1 96.74 91 SER A O 1
ATOM 729 N N . ILE A 1 92 ? -11.559 27.655 11.203 1 96.08 92 ILE A N 1
ATOM 730 C CA . ILE A 1 92 ? -10.519 27.73 12.223 1 96.08 92 ILE A CA 1
ATOM 731 C C . ILE A 1 92 ? -10.906 26.864 13.42 1 96.08 92 ILE A C 1
ATOM 733 O O . ILE A 1 92 ? -12.078 26.811 13.802 1 96.08 92 ILE A O 1
ATOM 737 N N . LYS A 1 93 ? -10.006 26.183 13.933 1 95.91 93 LYS A N 1
ATOM 738 C CA . LYS A 1 93 ? -10.151 25.441 15.182 1 95.91 93 LYS A CA 1
ATOM 739 C C . LYS A 1 93 ? -9.085 25.854 16.193 1 95.91 93 LYS A C 1
ATOM 741 O O . LYS A 1 93 ? -7.9 25.922 15.861 1 95.91 93 LYS A O 1
ATOM 746 N N . PRO A 1 94 ? -9.524 26.122 17.421 1 95.58 94 PRO A N 1
ATOM 747 C CA . PRO A 1 94 ? -8.528 26.516 18.421 1 95.58 94 PRO A CA 1
ATOM 748 C C . PRO A 1 94 ? -7.502 25.418 18.696 1 95.58 94 PRO A C 1
ATOM 750 O O . PRO A 1 94 ? -6.344 25.713 19.003 1 95.58 94 PRO A O 1
ATOM 753 N N . GLN A 1 95 ? -7.962 24.127 18.613 1 97.2 95 GLN A N 1
ATOM 754 C CA . GLN A 1 95 ? -7.055 23.01 18.855 1 97.2 95 GLN A CA 1
ATOM 755 C C . GLN A 1 95 ? -7.549 21.741 18.166 1 97.2 95 GLN A C 1
ATOM 757 O O . GLN A 1 95 ? -8.752 21.472 18.138 1 97.2 95 GLN A O 1
ATOM 762 N N . ILE A 1 96 ? -6.677 21 17.604 1 97.75 96 ILE A N 1
ATOM 763 C CA . ILE A 1 96 ? -6.883 19.629 17.15 1 97.75 96 ILE A CA 1
ATOM 764 C C . ILE A 1 96 ? -5.97 18.685 17.929 1 97.75 96 ILE A C 1
ATOM 766 O O . ILE A 1 96 ? -4.748 18.849 17.925 1 97.75 96 ILE A O 1
ATOM 770 N N . ARG A 1 97 ? -6.53 17.788 18.651 1 98.41 97 ARG A N 1
ATOM 771 C CA . ARG A 1 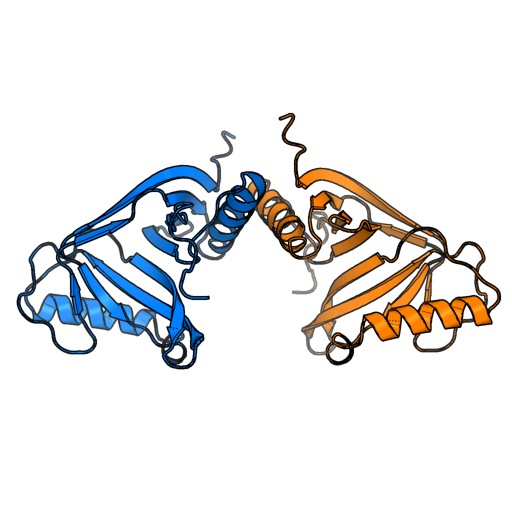97 ? -5.783 16.808 19.433 1 98.41 97 ARG A CA 1
ATOM 772 C C . ARG A 1 97 ? -6.212 15.387 19.086 1 98.41 97 ARG A C 1
ATOM 774 O O . ARG A 1 97 ? -7.376 15.023 19.264 1 98.41 97 ARG A O 1
ATOM 781 N N . VAL A 1 98 ? -5.383 14.656 18.554 1 97.82 98 VAL A N 1
ATOM 782 C CA . VAL A 1 98 ? -5.641 13.265 18.198 1 97.82 98 VAL A CA 1
ATOM 783 C C . VAL A 1 98 ? -4.722 12.346 19 1 97.82 98 VAL A C 1
ATOM 785 O O . VAL A 1 98 ? -3.503 12.364 18.816 1 97.82 98 VAL A O 1
ATOM 788 N N . THR A 1 99 ? -5.281 11.494 19.818 1 96.6 99 THR A N 1
ATOM 789 C CA . THR A 1 99 ? -4.501 10.631 20.698 1 96.6 99 THR A CA 1
ATOM 790 C C . THR A 1 99 ? -4.448 9.207 20.152 1 96.6 99 THR A C 1
ATOM 792 O O . THR A 1 99 ? -5.162 8.873 19.204 1 96.6 99 THR A O 1
ATOM 795 N N . ASN A 1 100 ? -3.566 8.393 20.622 1 96.03 100 ASN A N 1
ATOM 796 C CA . ASN A 1 100 ? -3.419 6.974 20.313 1 96.03 100 ASN A CA 1
ATOM 797 C C . ASN A 1 100 ? -3.192 6.746 18.822 1 96.03 100 ASN A C 1
ATOM 799 O O . ASN A 1 100 ? -3.886 5.94 18.2 1 96.03 100 ASN A O 1
ATOM 803 N N . CYS A 1 101 ? -2.271 7.518 18.357 1 98.48 101 CYS A N 1
ATOM 804 C CA . CYS A 1 101 ? -1.952 7.37 16.941 1 98.48 101 CYS A CA 1
ATOM 805 C C . CYS A 1 101 ? -0.821 6.369 16.738 1 98.48 101 CYS A C 1
ATOM 807 O O . CYS A 1 101 ? 0.133 6.337 17.518 1 98.48 101 CYS A O 1
ATOM 809 N N . LEU A 1 102 ? -0.97 5.556 15.783 1 98.73 102 LEU A N 1
ATOM 810 C CA . LEU A 1 102 ? 0.199 4.966 15.139 1 98.73 102 LEU A CA 1
ATOM 811 C C . LEU A 1 102 ? 0.96 6.012 14.331 1 98.73 102 LEU A C 1
ATOM 813 O O . LEU A 1 102 ? 0.355 6.801 13.602 1 98.73 102 LEU A O 1
ATOM 817 N N . PHE A 1 103 ? 2.275 6.035 14.528 1 98.76 103 PHE A N 1
ATOM 818 C CA . PHE A 1 103 ? 3.11 7.138 14.066 1 98.76 103 PHE A CA 1
ATOM 819 C C . PHE A 1 103 ? 4.293 6.62 13.258 1 98.76 103 PHE A C 1
ATOM 821 O O . PHE A 1 103 ? 4.893 5.601 13.609 1 98.76 103 PHE A O 1
ATOM 828 N N . ALA A 1 104 ? 4.597 7.333 12.153 1 98.82 104 ALA A N 1
ATOM 829 C CA . ALA A 1 104 ? 5.819 7.061 11.401 1 98.82 104 ALA A CA 1
ATOM 830 C C . ALA A 1 104 ? 6.578 8.35 11.102 1 98.82 104 ALA A C 1
ATOM 832 O O . ALA A 1 104 ? 5.985 9.342 10.673 1 98.82 104 ALA A O 1
ATOM 833 N N . ARG A 1 105 ? 7.86 8.39 11.395 1 98.31 105 ARG A N 1
ATOM 834 C CA . ARG A 1 105 ? 8.754 9.421 10.877 1 98.31 105 ARG A CA 1
ATOM 835 C C . ARG A 1 105 ? 9.471 8.943 9.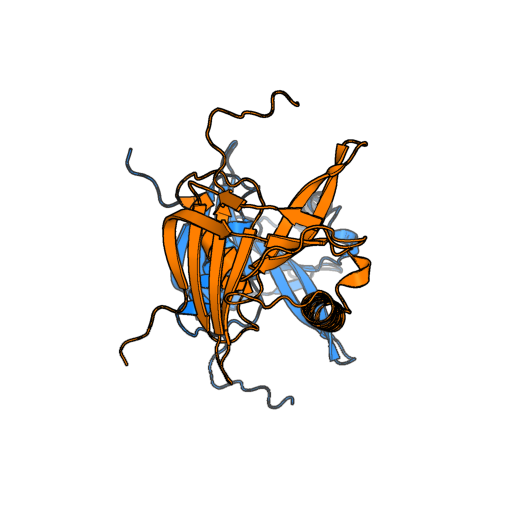619 1 98.31 105 ARG A C 1
ATOM 837 O O . ARG A 1 105 ? 10.171 7.928 9.644 1 98.31 105 ARG A O 1
ATOM 844 N N . PHE A 1 106 ? 9.255 9.639 8.59 1 98.18 106 PHE A N 1
ATOM 845 C CA . PHE A 1 106 ? 9.776 9.319 7.267 1 98.18 106 PHE A CA 1
ATOM 846 C C . PHE A 1 106 ? 10.882 10.29 6.871 1 98.18 106 PHE A C 1
ATOM 848 O O . PHE A 1 106 ? 10.701 11.507 6.939 1 98.18 106 PHE A O 1
ATOM 855 N N . THR A 1 107 ? 12.071 9.773 6.474 1 97.06 107 THR A N 1
ATOM 856 C CA . THR A 1 107 ? 13.201 10.593 6.052 1 97.06 107 THR A CA 1
ATOM 857 C C . THR A 1 107 ? 13.767 10.093 4.726 1 97.06 107 THR A C 1
ATOM 859 O O . THR A 1 107 ? 14.715 9.306 4.708 1 97.06 107 THR A O 1
ATOM 862 N N . GLU A 1 108 ? 13.222 10.522 3.688 1 96.8 108 GLU A N 1
ATOM 863 C CA . GLU A 1 108 ? 13.579 10.09 2.34 1 96.8 108 GLU A CA 1
ATOM 864 C C . GLU A 1 108 ? 13.007 11.036 1.288 1 96.8 108 GLU A C 1
ATOM 866 O O . GLU A 1 108 ? 12.469 12.093 1.623 1 96.8 108 GLU A O 1
ATOM 871 N N . LYS A 1 109 ? 13.189 10.719 0.021 1 96.59 109 LYS A N 1
ATOM 872 C CA . LYS A 1 109 ? 12.639 11.512 -1.074 1 96.59 109 LYS A CA 1
ATOM 873 C C . LYS A 1 109 ? 11.115 11.568 -1.001 1 96.59 109 LYS A C 1
ATOM 875 O O . LYS A 1 109 ? 10.466 10.564 -0.699 1 96.59 109 LYS A O 1
ATOM 880 N N . GLN A 1 110 ? 10.58 12.685 -1.284 1 94.85 110 GLN A N 1
ATOM 881 C CA . GLN A 1 110 ? 9.148 12.946 -1.185 1 94.85 110 GLN A CA 1
ATOM 882 C C . GLN A 1 110 ? 8.347 11.935 -1.999 1 94.85 110 GLN A C 1
ATOM 884 O O . GLN A 1 110 ? 7.257 11.526 -1.592 1 94.85 110 GLN A O 1
ATOM 889 N N . GLU A 1 111 ? 8.864 11.527 -3.156 1 95.72 111 GLU A N 1
ATOM 890 C CA . GLU A 1 111 ? 8.146 10.624 -4.051 1 95.72 111 GLU A CA 1
ATOM 891 C C . GLU A 1 111 ? 7.929 9.26 -3.402 1 95.72 111 GLU A C 1
ATOM 893 O O . GLU A 1 111 ? 7.101 8.472 -3.863 1 95.72 111 GLU A O 1
ATOM 898 N N . ASN A 1 112 ? 8.618 8.994 -2.287 1 97.48 112 ASN A N 1
ATOM 899 C CA . ASN A 1 112 ? 8.552 7.697 -1.622 1 97.48 112 ASN A CA 1
ATOM 900 C C . ASN A 1 112 ? 7.681 7.753 -0.37 1 97.48 112 ASN A C 1
ATOM 902 O O . ASN A 1 112 ? 7.602 6.779 0.381 1 97.48 112 ASN A O 1
ATOM 906 N N . LEU A 1 113 ? 6.965 8.782 -0.166 1 97.44 113 LEU A N 1
ATOM 907 C CA . LEU A 1 113 ? 6.198 9.009 1.054 1 97.44 113 LEU A CA 1
ATOM 908 C C . LEU A 1 113 ? 5.141 7.926 1.241 1 97.44 113 LEU A C 1
ATOM 910 O O . LEU A 1 113 ? 4.788 7.587 2.373 1 97.44 113 LEU A O 1
ATOM 914 N N . GLN A 1 114 ? 4.737 7.365 0.183 1 97.78 114 GLN A N 1
ATOM 915 C CA . GLN A 1 114 ? 3.696 6.344 0.245 1 97.78 114 GLN A CA 1
ATOM 916 C C . GLN A 1 114 ? 4.139 5.158 1.098 1 97.78 114 GLN A C 1
ATOM 918 O O . GLN A 1 114 ? 3.308 4.477 1.703 1 97.78 114 GLN A O 1
ATOM 923 N N . TYR A 1 115 ? 5.384 4.88 1.163 1 98.42 115 TYR A N 1
ATOM 924 C CA . TYR A 1 115 ? 5.893 3.744 1.923 1 98.42 115 TYR A CA 1
ATOM 925 C C . TYR A 1 115 ? 5.682 3.947 3.418 1 98.42 115 TYR A C 1
ATOM 927 O O . TYR A 1 115 ? 5.559 2.979 4.172 1 98.42 115 TYR A O 1
ATOM 935 N N . ALA A 1 116 ? 5.612 5.206 3.866 1 98.65 116 ALA A N 1
ATOM 936 C CA . ALA A 1 116 ? 5.291 5.462 5.267 1 98.65 116 ALA A CA 1
ATOM 937 C C . ALA A 1 116 ? 3.874 5.002 5.598 1 98.65 116 ALA A C 1
ATOM 939 O O . ALA A 1 116 ? 3.648 4.354 6.623 1 98.65 116 ALA A O 1
ATOM 940 N N . TYR A 1 117 ? 2.969 5.301 4.662 1 98.52 117 TYR A N 1
ATOM 941 C CA . TYR A 1 117 ? 1.586 4.879 4.858 1 98.52 117 TYR A CA 1
ATOM 942 C C . TYR A 1 117 ? 1.472 3.359 4.841 1 98.52 117 TYR A C 1
ATOM 944 O O . TYR A 1 117 ? 0.776 2.773 5.674 1 98.52 117 TYR A O 1
ATOM 952 N N . GLN A 1 118 ? 2.153 2.805 3.904 1 98.42 118 GLN A N 1
ATOM 953 C CA . GLN A 1 118 ? 2.111 1.352 3.774 1 98.42 118 GLN A CA 1
ATOM 954 C C . GLN A 1 118 ? 2.694 0.672 5.009 1 98.42 118 GLN A C 1
ATOM 956 O O . GLN A 1 118 ? 2.15 -0.323 5.492 1 98.42 118 GLN A O 1
ATOM 961 N N . LYS A 1 119 ? 3.79 1.172 5.488 1 98.73 119 LYS A N 1
ATOM 962 C CA . LYS A 1 119 ? 4.413 0.584 6.671 1 98.73 119 LYS A CA 1
ATOM 963 C C . LYS A 1 119 ? 3.477 0.648 7.874 1 98.73 119 LYS A C 1
ATOM 965 O O . LYS A 1 119 ? 3.36 -0.32 8.629 1 98.73 119 LYS A O 1
ATOM 970 N N . LEU A 1 120 ? 2.797 1.746 8.003 1 98.84 120 LEU A N 1
ATOM 971 C CA . LEU A 1 120 ? 1.854 1.873 9.108 1 98.84 120 LEU A CA 1
ATOM 972 C C . LEU A 1 120 ? 0.688 0.905 8.942 1 98.84 120 LEU A C 1
ATOM 974 O O . LEU A 1 120 ? 0.242 0.29 9.914 1 98.84 120 LEU A O 1
ATOM 978 N N . GLY A 1 121 ? 0.209 0.829 7.76 1 98.5 121 GLY A N 1
ATOM 979 C CA . GLY A 1 121 ? -0.855 -0.128 7.501 1 98.5 121 GLY A CA 1
ATOM 980 C C . GLY A 1 121 ? -0.46 -1.559 7.815 1 98.5 121 GLY A C 1
ATOM 981 O O . GLY A 1 121 ? -1.207 -2.284 8.474 1 98.5 121 GLY A O 1
ATOM 982 N N . VAL A 1 122 ? 0.712 -1.959 7.351 1 98.52 122 VAL A N 1
ATOM 983 C CA . VAL A 1 122 ? 1.218 -3.308 7.583 1 98.52 122 VAL A CA 1
ATOM 984 C C . VAL A 1 122 ? 1.423 -3.533 9.079 1 98.52 122 VAL A C 1
ATOM 986 O O . VAL A 1 122 ? 1.049 -4.58 9.613 1 98.52 122 VAL A O 1
ATOM 989 N N . TYR A 1 123 ? 1.987 -2.579 9.739 1 98.48 123 TYR A N 1
ATOM 990 C CA . TYR A 1 123 ? 2.214 -2.67 11.177 1 98.48 123 TYR A CA 1
ATOM 991 C C . TYR A 1 123 ? 0.901 -2.863 11.925 1 98.48 123 TYR A C 1
ATOM 993 O O . TYR A 1 123 ? 0.8 -3.723 12.804 1 98.48 123 TYR A O 1
ATOM 1001 N N . ALA A 1 124 ? -0.055 -2.032 11.556 1 98.18 124 ALA A N 1
ATOM 1002 C CA . ALA A 1 124 ? -1.359 -2.135 12.205 1 98.18 124 ALA A CA 1
ATOM 1003 C C . ALA A 1 124 ? -1.964 -3.522 12.005 1 98.18 124 ALA A C 1
ATOM 1005 O O . ALA A 1 124 ? -2.444 -4.14 12.958 1 98.18 124 ALA A O 1
ATOM 1006 N N . PHE A 1 125 ? -1.916 -4.016 10.831 1 97.82 125 PHE A N 1
ATOM 1007 C CA . PHE A 1 125 ? -2.452 -5.327 10.485 1 97.82 125 PHE A CA 1
ATOM 1008 C C . PHE A 1 125 ? -1.765 -6.422 11.292 1 97.82 125 PHE A C 1
ATOM 1010 O O . PHE A 1 125 ? -2.43 -7.253 11.914 1 97.82 125 PHE A O 1
ATOM 1017 N N . GLU A 1 126 ? -0.431 -6.35 11.35 1 97.69 126 GLU A N 1
ATOM 1018 C CA . GLU A 1 126 ? 0.34 -7.408 11.996 1 97.69 126 GLU A CA 1
ATOM 1019 C C . GLU A 1 126 ? 0.157 -7.378 13.51 1 97.69 126 GLU A C 1
ATOM 1021 O O . GLU A 1 126 ? 0.306 -8.403 14.179 1 97.69 126 GLU A O 1
ATOM 1026 N N . ASN A 1 127 ? -0.205 -6.236 14.066 1 96.68 127 ASN A N 1
ATOM 1027 C CA . ASN A 1 127 ? -0.322 -6.1 15.514 1 96.68 127 ASN A CA 1
ATOM 1028 C C . ASN A 1 127 ? -1.78 -5.977 15.949 1 96.68 127 ASN A C 1
ATOM 1030 O O . ASN A 1 127 ? -2.062 -5.59 17.084 1 96.68 127 ASN A O 1
ATOM 1034 N N . ASP A 1 128 ? -2.701 -6.2 15.04 1 95.91 128 ASP A N 1
ATOM 1035 C CA . ASP A 1 128 ? -4.137 -6.208 15.304 1 95.91 128 ASP A CA 1
ATOM 1036 C C . ASP A 1 128 ? -4.604 -4.857 15.842 1 95.91 128 ASP A C 1
ATOM 1038 O O . ASP A 1 128 ? -5.382 -4.799 16.796 1 95.91 128 ASP A O 1
ATOM 1042 N N . ILE A 1 129 ? -4.055 -3.817 15.229 1 96.99 129 ILE A N 1
ATOM 1043 C CA . ILE A 1 129 ? -4.477 -2.456 15.542 1 96.99 129 ILE A CA 1
ATOM 1044 C C . ILE A 1 129 ? -5.529 -1.997 14.535 1 96.99 129 ILE A C 1
ATOM 1046 O O . ILE A 1 129 ? -5.308 -2.064 13.324 1 96.99 129 ILE A O 1
ATOM 1050 N N . LYS A 1 130 ? -6.642 -1.605 15.001 1 96.85 130 LYS A N 1
ATOM 1051 C CA . LYS A 1 130 ? -7.678 -1.049 14.135 1 96.85 130 LYS A CA 1
ATOM 1052 C C . LYS A 1 130 ? -7.496 0.455 13.955 1 96.85 130 LYS A C 1
ATOM 1054 O O . LYS A 1 130 ? -7.438 1.2 14.936 1 96.85 130 LYS A O 1
ATOM 1059 N N . LEU A 1 131 ? -7.383 0.87 12.746 1 97.01 131 LEU A N 1
ATOM 1060 C CA . LEU A 1 131 ? -7.207 2.28 12.418 1 97.01 131 LEU A CA 1
ATOM 1061 C C . LEU A 1 131 ? -8.519 2.897 11.946 1 97.01 131 LEU A C 1
ATOM 1063 O O . LEU A 1 131 ? -9.355 2.21 11.354 1 97.01 131 LEU A O 1
ATOM 1067 N N . LYS A 1 132 ? -8.727 4.161 12.113 1 94.62 132 LYS A N 1
ATOM 1068 C CA . LYS A 1 132 ? -9.95 4.854 11.72 1 94.62 132 LYS A CA 1
ATOM 1069 C C . LYS A 1 132 ? -9.944 5.175 10.228 1 94.62 132 LYS A C 1
ATOM 1071 O O . LYS A 1 132 ? -10.984 5.503 9.654 1 94.62 132 LYS A O 1
ATOM 1076 N N . GLY A 1 133 ? -8.797 5.1 9.615 1 93.36 133 GLY A N 1
ATOM 1077 C CA . GLY A 1 133 ? -8.731 5.347 8.183 1 93.36 133 GLY A CA 1
ATOM 1078 C C . GLY A 1 133 ? -8.307 6.763 7.84 1 93.36 133 GLY A C 1
ATOM 1079 O O . GLY A 1 133 ? -8.176 7.109 6.665 1 93.36 133 GLY A O 1
ATOM 1080 N N . ASP A 1 134 ? -8.1 7.574 8.826 1 95.97 134 ASP A N 1
ATOM 1081 C CA . ASP A 1 134 ? -7.613 8.926 8.569 1 95.97 134 ASP A CA 1
ATOM 1082 C C . ASP A 1 134 ? -6.111 9.026 8.826 1 95.97 134 ASP A C 1
ATOM 1084 O O . ASP A 1 134 ? -5.534 8.175 9.507 1 95.97 134 ASP A O 1
ATOM 1088 N N . SER A 1 135 ? -5.482 10.029 8.274 1 98.45 135 SER A N 1
ATOM 1089 C CA . SER A 1 135 ? -4.063 10.288 8.492 1 98.45 135 SER A CA 1
ATOM 1090 C C . SER A 1 135 ? -3.766 11.784 8.476 1 98.45 135 SER A C 1
ATOM 1092 O O . SER A 1 135 ? -4.43 12.547 7.771 1 98.45 135 SER A O 1
ATOM 1094 N N . TYR A 1 136 ? -2.871 12.232 9.299 1 98.75 136 TYR A N 1
ATOM 1095 C CA . TYR A 1 136 ? -2.263 13.558 9.302 1 98.75 136 TYR A CA 1
ATOM 1096 C C . TYR A 1 136 ? -0.788 13.483 8.925 1 98.75 136 TYR A C 1
ATOM 1098 O O . TYR A 1 136 ? -0.008 12.789 9.582 1 98.75 136 TYR A O 1
ATOM 1106 N N . THR A 1 137 ? -0.407 14.166 7.931 1 98.62 137 THR A N 1
ATOM 1107 C CA . THR A 1 137 ? 0.99 14.229 7.518 1 98.62 137 THR A CA 1
ATOM 1108 C C . THR A 1 137 ? 1.568 15.618 7.776 1 98.62 137 THR A C 1
ATOM 1110 O O . THR A 1 137 ? 1.087 16.609 7.223 1 98.62 137 THR A O 1
ATOM 1113 N N . VAL A 1 138 ? 2.594 15.657 8.632 1 97.97 138 VAL A N 1
ATOM 1114 C CA . VAL A 1 138 ? 3.287 16.896 8.97 1 97.97 138 VAL A CA 1
ATOM 1115 C C . VAL A 1 138 ? 4.632 16.95 8.248 1 97.97 138 VAL A C 1
ATOM 1117 O O . VAL A 1 138 ? 5.513 16.125 8.503 1 97.97 138 VAL A O 1
ATOM 1120 N N . PHE A 1 139 ? 4.798 17.879 7.404 1 95.93 139 PHE A N 1
ATOM 1121 C CA . PHE A 1 139 ? 6.046 18.026 6.664 1 95.93 139 PHE A CA 1
ATOM 1122 C C . PHE A 1 139 ? 7.069 18.811 7.477 1 95.93 139 PHE A C 1
ATOM 1124 O O . PHE A 1 139 ? 7.285 19.999 7.23 1 95.93 139 PHE A O 1
ATOM 1131 N N . VAL A 1 140 ? 7.767 18.141 8.287 1 95.75 140 VAL A N 1
ATOM 1132 C CA . VAL A 1 140 ? 8.635 18.711 9.312 1 95.75 140 VAL A CA 1
ATOM 1133 C C . VAL A 1 140 ? 9.781 19.474 8.653 1 95.75 140 VAL A C 1
ATOM 1135 O O . VAL A 1 140 ? 10.092 20.601 9.047 1 95.75 140 VAL A O 1
ATOM 1138 N N . LYS A 1 141 ? 10.452 18.82 7.74 1 93.49 141 LYS A N 1
ATOM 1139 C CA . LYS A 1 141 ? 11.575 19.42 7.025 1 93.49 141 LYS A CA 1
ATOM 1140 C C . LYS A 1 141 ? 11.512 19.1 5.534 1 93.49 141 LYS A C 1
ATOM 1142 O O . LYS A 1 141 ? 11.194 17.973 5.149 1 93.49 141 LYS A O 1
ATOM 1147 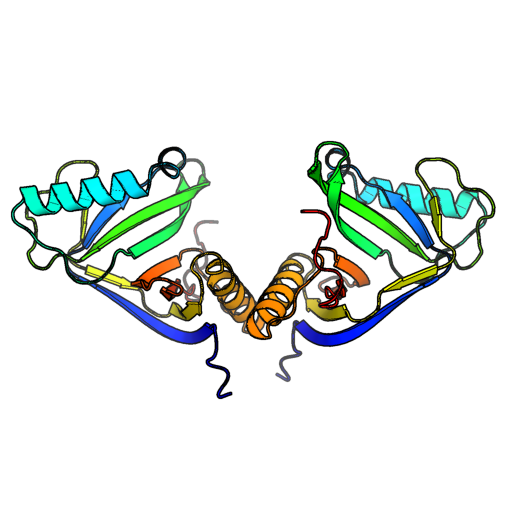N N . GLN A 1 142 ? 11.698 20.108 4.768 1 89.1 142 GLN A N 1
ATOM 1148 C CA . GLN A 1 142 ? 11.803 19.947 3.321 1 89.1 142 GLN A CA 1
ATOM 1149 C C . GLN A 1 142 ? 13.159 20.427 2.811 1 89.1 142 GLN A C 1
ATOM 1151 O O . GLN A 1 142 ? 13.482 21.612 2.913 1 89.1 142 GLN A O 1
ATOM 1156 N N . GLU A 1 143 ? 13.903 19.454 2.451 1 88.74 143 GLU A N 1
ATOM 1157 C CA . GLU A 1 143 ? 15.217 19.774 1.9 1 88.74 143 GLU A CA 1
ATOM 1158 C C . GLU A 1 143 ? 15.274 19.479 0.404 1 88.74 143 GLU A C 1
ATOM 1160 O O . GLU A 1 143 ? 14.281 19.049 -0.188 1 88.74 143 GLU A O 1
ATOM 1165 N N . GLU A 1 144 ? 16.405 19.78 -0.259 1 86.06 144 GLU A N 1
ATOM 1166 C CA . GLU A 1 144 ? 16.546 19.64 -1.706 1 86.06 144 GLU A CA 1
ATOM 1167 C C . GLU A 1 144 ? 16.275 18.206 -2.151 1 86.06 144 GLU A C 1
ATOM 1169 O O . GLU A 1 144 ? 15.524 17.977 -3.101 1 86.06 144 GLU A O 1
ATOM 1174 N N . ASP A 1 145 ? 16.827 17.252 -1.435 1 89.4 145 ASP A N 1
ATOM 1175 C CA . ASP A 1 145 ? 16.753 15.883 -1.936 1 89.4 145 ASP A CA 1
ATOM 1176 C C . ASP A 1 145 ? 15.871 15.017 -1.039 1 89.4 145 ASP A C 1
ATOM 1178 O O . ASP A 1 145 ? 15.476 13.915 -1.426 1 89.4 145 ASP A O 1
ATOM 1182 N N . ASN A 1 146 ? 15.625 15.494 0.204 1 93.83 146 ASN A N 1
ATOM 1183 C CA . ASN A 1 146 ? 14.888 14.657 1.145 1 93.83 146 ASN A CA 1
ATOM 1184 C C . ASN A 1 146 ? 13.914 15.48 1.983 1 93.83 146 ASN A C 1
ATOM 1186 O O . ASN A 1 146 ? 14.06 16.699 2.093 1 93.83 146 ASN A O 1
ATOM 1190 N N . ILE A 1 147 ? 12.951 14.789 2.421 1 96 147 ILE A N 1
ATOM 1191 C CA . ILE A 1 147 ? 12.028 15.394 3.375 1 96 147 ILE A CA 1
ATOM 1192 C C . ILE A 1 147 ? 12.026 14.587 4.672 1 96 147 ILE A C 1
ATOM 1194 O O . ILE A 1 147 ? 12.446 13.428 4.69 1 96 147 ILE A O 1
ATOM 1198 N N . VAL A 1 148 ? 11.607 15.226 5.719 1 97.32 148 VAL A N 1
ATOM 1199 C CA . VAL A 1 148 ? 11.183 14.585 6.96 1 97.32 148 VAL A CA 1
ATOM 1200 C C . VAL A 1 148 ? 9.686 14.798 7.167 1 97.32 148 VAL A C 1
ATOM 1202 O O . VAL A 1 148 ? 9.217 15.938 7.227 1 97.32 148 VAL A O 1
ATOM 1205 N N . ALA A 1 149 ? 8.971 13.762 7.155 1 98.09 149 ALA A N 1
ATOM 1206 C CA . ALA A 1 149 ? 7.526 13.839 7.353 1 98.09 149 ALA A CA 1
ATOM 1207 C C . ALA A 1 149 ? 7.079 12.925 8.491 1 98.09 149 ALA A C 1
ATOM 1209 O O . ALA A 1 149 ? 7.567 11.8 8.62 1 98.09 149 ALA A O 1
ATOM 1210 N N . ASP A 1 150 ? 6.21 13.458 9.354 1 98.56 150 ASP A N 1
ATOM 1211 C CA . ASP A 1 150 ? 5.546 12.687 10.4 1 98.56 150 ASP A CA 1
ATOM 1212 C C . ASP A 1 150 ? 4.122 12.319 9.99 1 98.56 150 ASP A C 1
ATOM 1214 O O . ASP A 1 150 ? 3.33 13.191 9.627 1 98.56 150 ASP A O 1
ATOM 1218 N N . VAL A 1 151 ? 3.821 11.056 10.024 1 98.88 151 VAL A N 1
ATOM 1219 C CA . VAL A 1 151 ? 2.482 10.585 9.687 1 98.88 151 VAL A CA 1
ATOM 1220 C C . VAL A 1 151 ? 1.796 10.041 10.938 1 98.88 151 VAL A C 1
ATOM 1222 O O . VAL A 1 151 ? 2.36 9.206 11.65 1 98.88 151 VAL A O 1
ATOM 1225 N N . PHE A 1 152 ? 0.606 10.573 11.219 1 98.87 152 PHE A N 1
ATOM 1226 C CA . PHE A 1 152 ? -0.215 10.127 12.337 1 98.87 152 PHE A CA 1
ATOM 1227 C C . PHE A 1 152 ? -1.484 9.444 11.839 1 98.87 152 PHE A C 1
ATOM 1229 O O . PHE A 1 152 ? -2.231 10.016 11.043 1 98.87 152 PHE A O 1
ATOM 1236 N N . MET A 1 153 ? -1.714 8.191 12.249 1 98.76 153 MET A N 1
ATOM 1237 C CA . MET A 1 153 ? -2.965 7.494 11.967 1 98.76 153 MET A CA 1
ATOM 1238 C C . MET A 1 153 ? -3.686 7.125 13.259 1 98.76 153 MET A C 1
ATOM 1240 O O . MET A 1 153 ? -3.135 6.415 14.102 1 98.76 153 MET A O 1
ATOM 1244 N N . GLU A 1 154 ? -4.856 7.558 13.378 1 98.07 154 GLU A N 1
ATOM 1245 C CA . GLU A 1 154 ? -5.612 7.376 14.614 1 98.07 154 GLU A CA 1
ATOM 1246 C C . GLU A 1 154 ? -6.083 5.933 14.765 1 98.07 154 GLU A C 1
ATOM 1248 O O . GLU A 1 154 ? -6.578 5.332 13.809 1 98.07 154 GLU A O 1
ATOM 1253 N N . GLU A 1 155 ? -5.925 5.361 15.936 1 97.62 155 GLU A N 1
ATOM 1254 C CA . GLU A 1 155 ? -6.429 4.025 16.238 1 97.62 155 GLU A CA 1
ATOM 1255 C C . GLU A 1 155 ? -7.895 4.07 16.66 1 97.62 155 GLU A C 1
ATOM 1257 O O . GLU A 1 155 ? -8.314 4.987 17.369 1 97.62 155 GLU A O 1
ATOM 1262 N N . ALA A 1 156 ? -8.642 3.039 16.216 1 93.79 156 ALA A N 1
ATOM 1263 C CA . ALA A 1 156 ? -10.031 2.899 16.645 1 93.79 156 ALA A CA 1
ATOM 1264 C C . ALA A 1 156 ? -10.115 2.299 18.046 1 93.79 156 ALA A C 1
ATOM 1266 O O . ALA A 1 156 ? -9.385 1.359 18.37 1 93.79 156 ALA A O 1
ATOM 1267 N N . LYS A 1 157 ? -10.514 2.964 19.1 1 77.98 157 LYS A N 1
ATOM 1268 C CA . LYS A 1 157 ? -10.673 2.394 20.435 1 77.98 157 LYS A CA 1
ATOM 1269 C C . LYS A 1 157 ? -11.764 1.327 20.451 1 77.98 157 LYS A C 1
ATOM 1271 O O . LYS A 1 157 ? -12.745 1.425 19.711 1 77.98 157 LYS A O 1
ATOM 1276 N N . GLY A 1 158 ? -11.506 0.042 20.593 1 59.14 158 GLY A N 1
ATOM 1277 C CA . GLY A 1 158 ? -12.425 -1.077 20.726 1 59.14 158 GLY A CA 1
ATOM 1278 C C . GLY A 1 158 ? -13.849 -0.648 21.025 1 59.14 158 GLY A C 1
ATOM 1279 O O . GLY A 1 158 ? -14.797 -1.383 20.742 1 59.14 158 GLY A O 1
ATOM 1280 N N . GLY A 1 159 ? -14.135 0.375 21.876 1 49.72 159 GLY A N 1
ATOM 1281 C CA . GLY A 1 159 ? -15.5 0.65 22.294 1 49.72 159 GLY A CA 1
ATOM 1282 C C . GLY A 1 159 ? -16.337 1.301 21.209 1 49.72 159 GLY A C 1
ATOM 1283 O O . GLY A 1 159 ? -17.529 1.55 21.403 1 49.72 159 GLY A O 1
ATOM 1284 N N . GLU A 1 160 ? -15.884 1.978 20.429 1 40.68 160 GLU A N 1
ATOM 1285 C CA . GLU A 1 160 ? -16.787 2.585 19.457 1 40.68 160 GLU A CA 1
ATOM 1286 C C . GLU A 1 160 ? -17.21 1.577 18.392 1 40.68 160 GLU A C 1
ATOM 1288 O O . GLU A 1 160 ? -16.563 1.458 17.35 1 40.68 160 GLU A O 1
ATOM 1293 N N . LEU A 1 161 ? -17.469 0.451 18.613 1 40.14 161 LEU A N 1
ATOM 1294 C CA . LEU A 1 161 ? -18.271 -0.366 17.709 1 40.14 161 LEU A CA 1
ATOM 1295 C C . LEU A 1 161 ? -19.366 0.467 17.051 1 40.14 161 LEU A C 1
ATOM 1297 O O . LEU A 1 161 ? -20.087 1.201 17.732 1 40.14 161 LEU A O 1
ATOM 1301 N N . LEU A 1 162 ? -19.404 0.674 15.714 1 35.63 162 LEU A N 1
ATOM 1302 C CA . LEU A 1 162 ? -20.523 1.242 14.971 1 35.63 162 LEU A CA 1
ATOM 1303 C C . LEU A 1 162 ? -21.854 0.785 15.559 1 35.63 162 LEU A C 1
ATOM 1305 O O . LEU A 1 162 ? -22.202 -0.395 15.474 1 35.63 162 LEU A O 1
ATOM 1309 N N . GLU A 1 163 ? -22.343 1.176 16.585 1 33.15 163 GLU A N 1
ATOM 1310 C CA . GLU A 1 163 ? -23.799 1.222 16.69 1 33.15 163 GLU A CA 1
ATOM 1311 C C . GLU A 1 163 ? -24.431 1.706 15.388 1 33.15 163 GLU A C 1
ATOM 1313 O O . GLU A 1 163 ? -25.655 1.798 15.283 1 33.15 163 GLU A O 1
ATOM 1318 N N . SER A 1 164 ? -23.615 2.328 14.494 1 28.45 164 SER A N 1
ATOM 1319 C CA . SER A 1 164 ? -24.432 2.715 13.349 1 28.45 164 SER A CA 1
ATOM 1320 C C . SER A 1 164 ? -24.693 1.527 12.429 1 28.45 164 SER A C 1
ATOM 1322 O O . SER A 1 164 ? -25.221 1.692 11.327 1 28.45 164 SER A O 1
ATOM 1324 N N . ILE A 1 165 ? -24.239 0.319 12.677 1 21.82 165 ILE A N 1
ATOM 1325 C CA . ILE A 1 165 ? -24.978 -0.619 11.839 1 21.82 165 ILE A CA 1
ATOM 1326 C C . ILE A 1 165 ? -26.337 -0.914 12.47 1 21.82 165 ILE A C 1
ATOM 1328 O O . ILE A 1 165 ? -26.421 -1.228 13.66 1 21.82 165 ILE A O 1
ATOM 1332 N N . MET B 1 1 ? -0.08 -15.897 23.832 1 34.11 1 MET B N 1
ATOM 1333 C CA . MET B 1 1 ? -0.5 -16.605 22.626 1 34.11 1 MET B CA 1
ATOM 1334 C C . MET B 1 1 ? 0.591 -16.562 21.562 1 34.11 1 MET B C 1
ATOM 1336 O O . MET B 1 1 ? 1.245 -15.533 21.377 1 34.11 1 MET B O 1
ATOM 1340 N N . SER B 1 2 ? 1.341 -17.471 21.258 1 42.71 2 SER B N 1
ATOM 1341 C CA . SER B 1 2 ? 2.49 -17.576 20.364 1 42.71 2 SER B CA 1
ATOM 1342 C C . SER B 1 2 ? 2.263 -16.791 19.077 1 42.71 2 SER B C 1
ATOM 1344 O O . SER B 1 2 ? 1.375 -17.123 18.289 1 42.71 2 SER B O 1
ATOM 1346 N N . THR B 1 3 ? 2.132 -15.505 18.918 1 52.66 3 THR B N 1
ATOM 1347 C CA . THR B 1 3 ? 1.565 -14.665 17.869 1 52.66 3 THR B CA 1
ATOM 1348 C C . THR B 1 3 ? 2.18 -15.004 16.514 1 52.66 3 THR B C 1
ATOM 1350 O O . THR B 1 3 ? 3.378 -14.805 16.303 1 52.66 3 THR B O 1
ATOM 1353 N N . ILE B 1 4 ? 1.76 -16.146 15.869 1 70.62 4 ILE B N 1
ATOM 1354 C CA . ILE B 1 4 ? 2.178 -16.559 14.534 1 70.62 4 ILE B CA 1
ATOM 1355 C C . ILE B 1 4 ? 2.276 -15.337 13.623 1 70.62 4 ILE B C 1
ATOM 1357 O O . ILE B 1 4 ? 1.359 -14.513 13.579 1 70.62 4 ILE B O 1
ATOM 1361 N N . GLU B 1 5 ? 3.518 -15.089 13.17 1 90.27 5 GLU B N 1
ATOM 1362 C CA . GLU B 1 5 ? 3.759 -13.99 12.239 1 90.27 5 GLU B CA 1
ATOM 1363 C C . GLU B 1 5 ? 2.834 -14.08 11.029 1 90.27 5 GLU B C 1
ATOM 1365 O O . GLU B 1 5 ? 2.792 -15.107 10.348 1 90.27 5 GLU B O 1
ATOM 1370 N N . LYS B 1 6 ? 2.03 -13.107 10.848 1 96.79 6 LYS B N 1
ATOM 1371 C CA . LYS B 1 6 ? 1.062 -13.049 9.757 1 96.79 6 LYS B CA 1
ATOM 1372 C C . LYS B 1 6 ? 1.762 -13.036 8.401 1 96.79 6 LYS B C 1
ATOM 1374 O O . LYS B 1 6 ? 1.268 -13.623 7.436 1 96.79 6 LYS B O 1
ATOM 1379 N N . ILE B 1 7 ? 2.953 -12.397 8.346 1 98.58 7 ILE B N 1
ATOM 1380 C CA . ILE B 1 7 ? 3.719 -12.292 7.109 1 98.58 7 ILE B CA 1
ATOM 1381 C C . ILE B 1 7 ? 5.202 -12.51 7.4 1 98.58 7 ILE B C 1
ATOM 1383 O O . ILE B 1 7 ? 5.792 -11.801 8.218 1 98.58 7 ILE B O 1
ATOM 1387 N N . ILE B 1 8 ? 5.856 -13.437 6.771 1 98.33 8 ILE B N 1
ATOM 1388 C CA . ILE B 1 8 ? 7.285 -13.713 6.883 1 98.33 8 ILE B CA 1
ATOM 1389 C C . ILE B 1 8 ? 7.986 -13.343 5.578 1 98.33 8 ILE B C 1
ATOM 1391 O O . ILE B 1 8 ? 7.604 -13.815 4.505 1 98.33 8 ILE B O 1
ATOM 1395 N N . VAL B 1 9 ? 9.008 -12.503 5.643 1 98.53 9 VAL B N 1
ATOM 1396 C CA . VAL B 1 9 ? 9.734 -12.031 4.469 1 98.53 9 VAL B CA 1
ATOM 1397 C C . VAL B 1 9 ? 11.076 -12.753 4.367 1 98.53 9 VAL B C 1
ATOM 1399 O O . VAL B 1 9 ? 11.767 -12.938 5.372 1 98.53 9 VAL B O 1
ATOM 1402 N N . ARG B 1 10 ? 11.409 -13.19 3.202 1 98.4 10 ARG B N 1
ATOM 1403 C CA . ARG B 1 10 ? 12.706 -13.787 2.901 1 98.4 10 ARG B CA 1
ATOM 1404 C C . ARG B 1 10 ? 13.28 -13.224 1.605 1 98.4 10 ARG B C 1
ATOM 1406 O O . ARG B 1 10 ? 12.534 -12.774 0.733 1 98.4 10 ARG B O 1
ATOM 1413 N N . GLU B 1 11 ? 14.591 -13.259 1.518 1 98.18 11 GLU B N 1
ATOM 1414 C CA . GLU B 1 11 ? 15.283 -12.812 0.312 1 98.18 11 GLU B CA 1
ATOM 1415 C C . GLU B 1 11 ? 15.847 -13.993 -0.471 1 98.18 11 GLU B C 1
ATOM 1417 O O . GLU B 1 11 ? 15.952 -15.102 0.057 1 98.18 11 GLU B O 1
ATOM 1422 N N . ASN B 1 12 ? 16.129 -13.707 -1.702 1 97.53 12 ASN B N 1
ATOM 1423 C CA . ASN B 1 12 ? 16.874 -14.613 -2.57 1 97.53 12 ASN B CA 1
ATOM 1424 C C . ASN B 1 12 ? 16.15 -15.945 -2.743 1 97.53 12 ASN B C 1
ATOM 1426 O O . ASN B 1 12 ? 16.776 -17.006 -2.705 1 97.53 12 ASN B O 1
ATOM 1430 N N . LYS B 1 13 ? 14.891 -15.927 -2.833 1 98.46 13 LYS B N 1
ATOM 1431 C CA . LYS B 1 13 ? 14.115 -17.139 -3.084 1 98.46 13 LYS B CA 1
ATOM 1432 C C . LYS B 1 13 ? 13.918 -17.365 -4.581 1 98.46 13 LYS B C 1
ATOM 1434 O O . LYS B 1 13 ? 13.958 -16.417 -5.368 1 98.46 13 LYS B O 1
ATOM 1439 N N . THR B 1 14 ? 13.738 -18.507 -4.97 1 98.51 14 THR B N 1
ATOM 1440 C CA . THR B 1 14 ? 13.514 -18.888 -6.36 1 98.51 14 THR B CA 1
ATOM 1441 C C . THR B 1 14 ? 12.135 -19.517 -6.532 1 98.51 14 THR B C 1
ATOM 1443 O O . THR B 1 14 ? 11.728 -20.363 -5.734 1 98.51 14 THR B O 1
ATOM 1446 N N . LEU B 1 15 ? 11.438 -19.079 -7.491 1 98.55 15 LEU B N 1
ATOM 1447 C CA . LEU B 1 15 ? 10.209 -19.732 -7.927 1 98.55 15 LEU B CA 1
ATOM 1448 C C . LEU B 1 15 ? 10.476 -20.666 -9.103 1 98.55 15 LEU B C 1
ATOM 1450 O O . LEU B 1 15 ? 11.049 -20.25 -10.113 1 98.55 15 LEU B O 1
ATOM 1454 N N . LYS B 1 16 ? 10.146 -21.854 -8.92 1 98.13 16 LYS B N 1
ATOM 1455 C CA . LYS B 1 16 ? 10.272 -22.844 -9.986 1 98.13 16 LYS B CA 1
ATOM 1456 C C . LYS B 1 16 ? 8.937 -23.531 -10.258 1 98.13 16 LYS B C 1
ATOM 1458 O O . LYS B 1 16 ? 8.362 -24.157 -9.365 1 98.13 16 LYS B O 1
ATOM 1463 N N . LEU B 1 17 ? 8.411 -23.399 -11.441 1 97.86 17 LEU B N 1
ATOM 1464 C CA . LEU B 1 17 ? 7.192 -24.051 -11.907 1 97.86 17 LEU B CA 1
ATOM 1465 C C . LEU B 1 17 ? 7.476 -24.93 -13.121 1 97.86 17 LEU B C 1
ATOM 1467 O O . LEU B 1 17 ? 8.205 -24.525 -14.029 1 97.86 17 LEU B O 1
ATOM 1471 N N . ASN B 1 18 ? 6.871 -26.052 -13.071 1 96.67 18 ASN B N 1
ATOM 1472 C CA . ASN B 1 18 ? 7.095 -26.983 -14.172 1 96.67 18 ASN B CA 1
ATOM 1473 C C . ASN B 1 18 ? 5.804 -27.273 -14.932 1 96.67 18 ASN B C 1
ATOM 1475 O O . ASN B 1 18 ? 4.736 -27.392 -14.328 1 96.67 18 ASN B O 1
ATOM 1479 N N . ASN B 1 19 ? 5.978 -27.484 -16.311 1 96.39 19 ASN B N 1
ATOM 1480 C CA . ASN B 1 19 ? 4.851 -27.818 -17.176 1 96.39 19 ASN B CA 1
ATOM 1481 C C . ASN B 1 19 ? 3.65 -26.916 -16.905 1 96.39 19 ASN B C 1
ATOM 1483 O O . ASN B 1 19 ? 2.6 -27.389 -16.466 1 96.39 19 ASN B O 1
ATOM 1487 N N . VAL B 1 20 ? 3.816 -25.68 -17.309 1 97.67 20 VAL B N 1
ATOM 1488 C CA . VAL B 1 20 ? 2.903 -24.649 -16.826 1 97.67 20 VAL B CA 1
ATOM 1489 C C . VAL B 1 20 ? 1.91 -24.282 -17.926 1 97.67 20 VAL B C 1
ATOM 1491 O O . VAL B 1 20 ? 2.307 -23.836 -19.006 1 97.67 20 VAL B O 1
ATOM 1494 N N . LEU B 1 21 ? 0.629 -24.522 -17.691 1 97.89 21 LEU B N 1
ATOM 1495 C CA . LEU B 1 21 ? -0.427 -23.962 -18.528 1 97.89 21 LEU B CA 1
ATOM 1496 C C . LEU B 1 21 ? -0.741 -22.527 -18.12 1 97.89 21 LEU B C 1
ATOM 1498 O O . LEU B 1 21 ? -0.905 -22.237 -16.932 1 97.89 21 LEU B O 1
ATOM 1502 N N . ILE B 1 22 ? -0.831 -21.626 -19.093 1 97.67 22 ILE B N 1
ATOM 1503 C CA . ILE B 1 22 ? -0.968 -20.201 -18.815 1 97.67 22 ILE B CA 1
ATOM 1504 C C . ILE B 1 22 ? -2.196 -19.65 -19.536 1 97.67 22 ILE B C 1
ATOM 1506 O O . ILE B 1 22 ? -2.422 -19.951 -20.711 1 97.67 22 ILE B O 1
ATOM 1510 N N . ARG B 1 23 ? -2.957 -18.918 -18.856 1 97.97 23 ARG B N 1
ATOM 1511 C CA . ARG B 1 23 ? -4.069 -18.149 -19.405 1 97.97 23 ARG B CA 1
ATOM 1512 C C . ARG B 1 23 ? -3.904 -16.662 -19.111 1 97.97 23 ARG B C 1
ATOM 1514 O O . ARG B 1 23 ? -4.011 -16.235 -17.96 1 97.97 23 ARG B O 1
ATOM 1521 N N . GLU B 1 24 ? -3.659 -15.851 -20.088 1 96.22 24 GLU B N 1
ATOM 1522 C CA . GLU B 1 24 ? -3.635 -14.402 -19.91 1 96.22 24 GLU B CA 1
ATOM 1523 C C . GLU B 1 24 ? -5.04 -13.849 -19.692 1 96.22 24 GLU B C 1
ATOM 1525 O O . GLU B 1 24 ? -5.991 -14.281 -20.346 1 96.22 24 GLU B O 1
ATOM 1530 N N . VAL B 1 25 ? -5.151 -12.934 -18.776 1 95.73 25 VAL B N 1
ATOM 1531 C CA . VAL B 1 25 ? -6.441 -12.353 -18.418 1 95.73 25 VAL B CA 1
ATOM 1532 C C . VAL B 1 25 ? -6.432 -10.854 -18.709 1 95.73 25 VAL B C 1
ATOM 1534 O O . VAL B 1 25 ? -5.581 -10.121 -18.199 1 95.73 25 VAL B O 1
ATOM 1537 N N . SER B 1 26 ? -7.339 -10.433 -19.529 1 90.1 26 SER B N 1
ATOM 1538 C CA . SER B 1 26 ? -7.457 -9.001 -19.784 1 90.1 26 SER B CA 1
ATOM 1539 C C . SER B 1 26 ? -8.114 -8.283 -18.61 1 90.1 26 SER B C 1
ATOM 1541 O O . SER B 1 26 ? -8.739 -8.918 -17.758 1 90.1 26 SER B O 1
ATOM 1543 N N . GLU B 1 27 ? -7.953 -6.988 -18.626 1 86.02 27 GLU B N 1
ATOM 1544 C CA . GLU B 1 27 ? -8.494 -6.187 -17.532 1 86.02 27 GLU B CA 1
ATOM 1545 C C . GLU B 1 27 ? -10.008 -6.348 -17.426 1 86.02 27 GLU B C 1
ATOM 1547 O O . GLU B 1 27 ? -10.555 -6.411 -16.323 1 86.02 27 GLU B O 1
ATOM 1552 N N . ASN B 1 28 ? -10.617 -6.499 -18.497 1 87.96 28 ASN B N 1
ATOM 1553 C CA . ASN B 1 28 ? -12.073 -6.596 -18.528 1 87.96 28 ASN B CA 1
ATOM 1554 C C . ASN B 1 28 ? -12.552 -7.975 -18.083 1 87.96 28 ASN B C 1
ATOM 1556 O O . ASN B 1 28 ? -13.729 -8.154 -17.762 1 87.96 28 ASN B O 1
ATOM 1560 N N . GLU B 1 29 ? -11.66 -8.871 -18.044 1 90.17 29 GLU B N 1
ATOM 1561 C CA . GLU B 1 29 ? -12.028 -10.24 -17.694 1 90.17 29 GLU B CA 1
ATOM 1562 C C . GLU B 1 29 ? -11.822 -10.504 -16.205 1 90.17 29 GLU B C 1
ATOM 1564 O O . GLU B 1 29 ? -12.185 -11.569 -15.702 1 90.17 29 GLU B O 1
ATOM 1569 N N . LEU B 1 30 ? -11.376 -9.562 -15.522 1 86.55 30 LEU B N 1
ATOM 1570 C CA . LEU B 1 30 ? -11.01 -9.759 -14.124 1 86.55 30 LEU B CA 1
ATOM 1571 C C . LEU B 1 30 ? -12.235 -10.11 -13.286 1 86.55 30 LEU B C 1
ATOM 1573 O O . LEU B 1 30 ? -12.137 -10.879 -12.327 1 86.55 30 LEU B O 1
ATOM 1577 N N . ILE B 1 31 ? -13.332 -9.56 -13.589 1 86.28 31 ILE B N 1
ATOM 1578 C CA . ILE B 1 31 ? -14.568 -9.802 -12.853 1 86.28 31 ILE B CA 1
ATOM 1579 C C . ILE B 1 31 ? -14.972 -11.268 -12.991 1 86.28 31 ILE B C 1
ATOM 1581 O O . ILE B 1 31 ? -15.732 -11.789 -12.172 1 86.28 31 ILE B O 1
ATOM 1585 N N . ASP B 1 32 ? -14.407 -12.005 -13.966 1 91.23 32 ASP B N 1
ATOM 1586 C CA . ASP B 1 32 ? -14.78 -13.385 -14.266 1 91.23 32 ASP B CA 1
ATOM 1587 C C . ASP B 1 32 ? -13.647 -14.348 -13.917 1 91.23 32 ASP B C 1
ATOM 1589 O O . ASP B 1 32 ? -13.561 -15.442 -14.478 1 91.23 32 ASP B O 1
ATOM 1593 N N . ILE B 1 33 ? -12.927 -13.97 -13.068 1 92.32 33 ILE B N 1
ATOM 1594 C CA . ILE B 1 33 ? -11.697 -14.718 -12.831 1 92.32 33 ILE B CA 1
ATOM 1595 C C . ILE B 1 33 ? -12.034 -16.125 -12.344 1 92.32 33 ILE B C 1
ATOM 1597 O O . ILE B 1 33 ? -11.35 -17.09 -12.692 1 92.32 33 ILE B O 1
ATOM 1601 N N . GLU B 1 34 ? -12.982 -16.262 -11.512 1 90.63 34 GLU B N 1
ATOM 1602 C CA . GLU B 1 34 ? -13.393 -17.578 -11.031 1 90.63 34 GLU B CA 1
ATOM 1603 C C . GLU B 1 34 ? -13.873 -18.46 -12.18 1 90.63 34 GLU B C 1
ATOM 1605 O O . GLU B 1 34 ? -13.56 -19.651 -12.228 1 90.63 34 GLU B O 1
ATOM 1610 N N . ARG B 1 35 ? -14.63 -17.843 -13.01 1 94.4 35 ARG B N 1
ATOM 1611 C CA . ARG B 1 35 ? -15.107 -18.577 -14.178 1 94.4 35 ARG B CA 1
ATOM 1612 C C . ARG B 1 35 ? -13.945 -19.001 -15.07 1 94.4 35 ARG B C 1
ATOM 1614 O O . ARG B 1 35 ? -13.925 -20.123 -15.58 1 94.4 35 ARG B O 1
ATOM 1621 N N . ILE B 1 36 ? -13.033 -18.166 -15.256 1 96.57 36 ILE B N 1
ATOM 1622 C CA . ILE B 1 36 ? -11.865 -18.461 -16.079 1 96.57 36 ILE B CA 1
ATOM 1623 C C . ILE B 1 36 ? -11.09 -19.63 -15.475 1 96.57 36 ILE B C 1
ATOM 1625 O O . ILE B 1 36 ? -10.664 -20.538 -16.194 1 96.57 36 ILE B O 1
ATOM 1629 N N . SER B 1 37 ? -10.93 -19.599 -14.185 1 94.84 37 SER B N 1
ATOM 1630 C CA . SER B 1 37 ? -10.26 -20.688 -13.484 1 94.84 37 SER B CA 1
ATOM 1631 C C . SER B 1 37 ? -10.978 -22.015 -13.707 1 94.84 37 SER B C 1
ATOM 1633 O O . SER B 1 37 ? -10.339 -23.04 -13.95 1 94.84 37 SER B O 1
ATOM 1635 N N . TYR B 1 38 ? -12.269 -21.981 -13.646 1 95.38 38 TYR B N 1
ATOM 1636 C CA . TYR B 1 38 ? -13.082 -23.171 -13.87 1 95.38 38 TYR B CA 1
ATOM 1637 C C . TYR B 1 38 ? -12.897 -23.7 -15.287 1 95.38 38 TYR B C 1
ATOM 1639 O O . TYR B 1 38 ? -12.748 -24.907 -15.491 1 95.38 38 TYR B O 1
ATOM 1647 N N . MET B 1 39 ? -12.95 -22.786 -16.189 1 96.26 39 MET B N 1
ATOM 1648 C CA . MET B 1 39 ? -12.788 -23.173 -17.588 1 96.26 39 MET B CA 1
ATOM 1649 C C . MET B 1 39 ? -11.41 -23.779 -17.829 1 96.26 39 MET B C 1
ATOM 1651 O O . MET B 1 39 ? -11.267 -24.711 -18.622 1 96.26 39 MET B O 1
ATOM 1655 N N . MET B 1 40 ? -10.472 -23.284 -17.206 1 96.64 40 MET B N 1
ATOM 1656 C CA . MET B 1 40 ? -9.119 -23.821 -17.323 1 96.64 40 MET B CA 1
ATOM 1657 C C . MET B 1 40 ? -9.059 -25.258 -16.816 1 96.64 40 MET B C 1
ATOM 1659 O O . MET B 1 40 ? -8.465 -26.124 -17.462 1 96.64 40 MET B O 1
ATOM 1663 N N . ASP B 1 41 ? -9.612 -25.494 -15.712 1 95.66 41 ASP B N 1
ATOM 1664 C CA . ASP B 1 41 ? -9.664 -26.841 -15.152 1 95.66 41 ASP B CA 1
ATOM 1665 C C . ASP B 1 41 ? -10.359 -27.808 -16.108 1 95.66 41 ASP B C 1
ATOM 1667 O O . ASP B 1 41 ? -9.872 -28.915 -16.343 1 95.66 41 ASP B O 1
ATOM 1671 N N . SER B 1 42 ? -11.46 -27.329 -16.605 1 96.73 42 SER B N 1
ATOM 1672 C CA . SER B 1 42 ? -12.203 -28.143 -17.561 1 96.73 42 SER B CA 1
ATOM 1673 C C . SER B 1 42 ? -11.365 -28.446 -18.799 1 96.73 42 SER B C 1
ATOM 1675 O O . SER B 1 42 ? -11.385 -29.568 -19.309 1 96.73 42 SER B O 1
ATOM 1677 N N . TYR B 1 43 ? -10.751 -27.472 -19.25 1 97.03 43 TYR B N 1
ATOM 1678 C CA . TYR B 1 43 ? -9.882 -27.625 -20.412 1 97.03 43 TYR B CA 1
ATOM 1679 C C . TYR B 1 43 ? -8.814 -28.683 -20.159 1 97.03 43 TYR B C 1
ATOM 1681 O O . TYR B 1 43 ? -8.587 -29.558 -20.998 1 97.03 43 TYR B O 1
ATOM 1689 N N . ILE B 1 44 ? -8.171 -28.634 -19.034 1 96.78 44 ILE B N 1
ATOM 1690 C CA . ILE B 1 44 ? -7.106 -29.558 -18.658 1 96.78 44 ILE B CA 1
ATOM 1691 C C . ILE B 1 44 ? -7.643 -30.987 -18.644 1 96.78 44 ILE B C 1
ATOM 1693 O O . ILE B 1 44 ? -7.031 -31.893 -19.214 1 96.78 44 ILE B O 1
ATOM 1697 N N . LYS B 1 45 ? -8.762 -31.126 -18.078 1 95.12 45 LYS B N 1
ATOM 1698 C CA . LYS B 1 45 ? -9.388 -32.443 -18.002 1 95.12 45 LYS B CA 1
ATOM 1699 C C . LYS B 1 45 ? -9.737 -32.966 -19.393 1 95.12 45 LYS B C 1
ATOM 1701 O O . LYS B 1 45 ? -9.558 -34.151 -19.679 1 95.12 45 LYS B O 1
ATOM 1706 N N . SER B 1 46 ? -10.219 -32.109 -20.191 1 95.57 46 SER B N 1
ATOM 1707 C CA . SER B 1 46 ? -10.606 -32.495 -21.544 1 95.57 46 SER B CA 1
ATOM 1708 C C . SER B 1 46 ? -9.403 -32.981 -22.346 1 95.57 46 SER B C 1
ATOM 1710 O O . SER B 1 46 ? -9.556 -33.727 -23.315 1 95.57 46 SER B O 1
ATOM 1712 N N . LYS B 1 47 ? -8.244 -32.575 -22.028 1 95.07 47 LYS B N 1
ATOM 1713 C CA . LYS B 1 47 ? -7.014 -32.98 -22.701 1 95.07 47 LYS B CA 1
ATOM 1714 C C . LYS B 1 47 ? -6.415 -34.223 -22.05 1 95.07 47 LYS B C 1
ATOM 1716 O O . LYS B 1 47 ? -5.324 -34.661 -22.422 1 95.07 47 LYS B O 1
ATOM 1721 N N . GLY B 1 48 ? -7.084 -34.703 -21.03 1 93.53 48 GLY B N 1
ATOM 1722 C CA . GLY B 1 48 ? -6.626 -35.901 -20.343 1 93.53 48 GLY B CA 1
ATOM 1723 C C . GLY B 1 48 ? -5.496 -35.635 -19.367 1 93.53 48 GLY B C 1
ATOM 1724 O O . GLY B 1 48 ? -4.708 -36.532 -19.062 1 93.53 48 GLY B O 1
ATOM 1725 N N . ALA B 1 49 ? -5.414 -34.411 -18.959 1 95.32 49 ALA B N 1
ATOM 1726 C CA . ALA B 1 49 ? -4.333 -34.032 -18.054 1 95.32 49 ALA B CA 1
ATOM 1727 C C . ALA B 1 49 ? -4.868 -33.722 -16.659 1 95.32 49 ALA B C 1
ATOM 1729 O O . ALA B 1 49 ? -6.081 -33.736 -16.435 1 95.32 49 ALA B O 1
ATOM 1730 N N . SER B 1 50 ? -3.943 -33.574 -15.71 1 96.08 50 SER B N 1
ATOM 1731 C CA . SER B 1 50 ? -4.271 -33.168 -14.348 1 96.08 50 SER B CA 1
ATOM 1732 C C . SER B 1 50 ? -3.268 -32.15 -13.817 1 96.08 50 SER B C 1
ATOM 1734 O O . SER B 1 50 ? -2.172 -32.007 -14.364 1 96.08 50 SER B O 1
ATOM 1736 N N . THR B 1 51 ? -3.683 -31.465 -12.842 1 95.59 51 THR B N 1
ATOM 1737 C CA . THR B 1 51 ? -2.861 -30.383 -12.311 1 95.59 51 THR B CA 1
ATOM 1738 C C . THR B 1 51 ? -2.015 -30.872 -11.139 1 95.59 51 THR B C 1
ATOM 1740 O O . THR B 1 51 ? -2.347 -31.874 -10.502 1 95.59 51 THR B O 1
ATOM 1743 N N . ILE B 1 52 ? -0.886 -30.12 -10.952 1 94.69 52 ILE B N 1
ATOM 1744 C CA . ILE B 1 52 ? -0.034 -30.274 -9.777 1 94.69 52 ILE B CA 1
ATOM 1745 C C . ILE B 1 52 ? -0.039 -28.983 -8.963 1 94.69 52 ILE B C 1
ATOM 1747 O O . ILE B 1 52 ? 0.26 -27.908 -9.489 1 94.69 52 ILE B O 1
ATOM 1751 N N . GLY B 1 53 ? -0.483 -29.175 -7.625 1 92.06 53 GLY B N 1
ATOM 1752 C CA . GLY B 1 53 ? -0.384 -28.028 -6.736 1 92.06 53 GLY B CA 1
ATOM 1753 C C . GLY B 1 53 ? -1.444 -26.975 -6.999 1 92.06 53 GLY B C 1
ATOM 1754 O O . GLY B 1 53 ? -2.405 -27.224 -7.73 1 92.06 53 GLY B O 1
ATOM 1755 N N . PRO B 1 54 ? -1.225 -25.778 -6.404 1 93.5 54 PRO B N 1
ATOM 1756 C CA . PRO B 1 54 ? -2.246 -24.729 -6.449 1 93.5 54 PRO B CA 1
ATOM 1757 C C . PRO B 1 54 ? -2.122 -23.837 -7.683 1 93.5 54 PRO B C 1
ATOM 1759 O O . PRO B 1 54 ? -1.128 -23.918 -8.409 1 93.5 54 PRO B O 1
ATOM 1762 N N . MET B 1 55 ? -3.205 -23.008 -7.889 1 93.9 55 MET B N 1
ATOM 1763 C CA . MET B 1 55 ? -3.196 -21.962 -8.907 1 93.9 55 MET B CA 1
ATOM 1764 C C . MET B 1 55 ? -2.198 -20.865 -8.551 1 93.9 55 MET B C 1
ATOM 1766 O O . MET B 1 55 ? -2.042 -20.518 -7.379 1 93.9 55 MET B O 1
ATOM 1770 N N . ILE B 1 56 ? -1.588 -20.331 -9.588 1 98.01 56 ILE B N 1
ATOM 1771 C CA . ILE B 1 56 ? -0.641 -19.231 -9.445 1 98.01 56 ILE B CA 1
ATOM 1772 C C . ILE B 1 56 ? -1.158 -18.004 -10.193 1 98.01 56 ILE B C 1
ATOM 1774 O O . ILE B 1 56 ? -1.557 -18.1 -11.356 1 98.01 56 ILE B O 1
ATOM 1778 N N . ASN B 1 57 ? -1.189 -16.954 -9.497 1 97.33 57 ASN B N 1
ATOM 1779 C CA . ASN B 1 57 ? -1.547 -15.687 -10.127 1 97.33 57 ASN B CA 1
ATOM 1780 C C . ASN B 1 57 ? -0.315 -14.83 -10.403 1 97.33 57 ASN B C 1
ATOM 1782 O O . ASN B 1 57 ? 0.523 -14.638 -9.52 1 97.33 57 ASN B O 1
ATOM 1786 N N . TYR B 1 58 ? -0.232 -14.341 -11.615 1 97.95 58 TYR B N 1
ATOM 1787 C CA . TYR B 1 58 ? 0.837 -13.429 -12.004 1 97.95 58 TYR B CA 1
ATOM 1788 C C . TYR B 1 58 ? 0.285 -12.043 -12.318 1 97.95 58 TYR B C 1
ATOM 1790 O O . TYR B 1 58 ? -0.759 -11.916 -12.963 1 97.95 58 TYR B O 1
ATOM 1798 N N . SER B 1 59 ? 0.976 -11.051 -11.793 1 96.65 59 SER B N 1
ATOM 1799 C CA . SER B 1 59 ? 0.699 -9.673 -12.186 1 96.65 59 SER B CA 1
ATOM 1800 C C . SER B 1 59 ? 1.986 -8.916 -12.491 1 96.65 59 SER B C 1
ATOM 1802 O O . SER B 1 59 ? 2.994 -9.09 -11.802 1 96.65 59 SER B O 1
ATOM 1804 N N . GLY B 1 60 ? 1.997 -8.066 -13.507 1 94.65 60 GLY B N 1
ATOM 1805 C CA . GLY B 1 60 ? 3.134 -7.233 -13.864 1 94.65 60 GLY B CA 1
ATOM 1806 C C . GLY B 1 60 ? 2.778 -6.119 -14.831 1 94.65 60 GLY B C 1
ATOM 1807 O O . GLY B 1 60 ? 1.622 -5.99 -15.238 1 94.65 60 GLY B O 1
ATOM 1808 N N . ILE B 1 61 ? 3.771 -5.271 -14.967 1 90.15 61 ILE B N 1
ATOM 1809 C CA . ILE B 1 61 ? 3.607 -4.166 -15.904 1 90.15 61 ILE B CA 1
ATOM 1810 C C . ILE B 1 61 ? 4.506 -4.384 -17.12 1 90.15 61 ILE B C 1
ATOM 1812 O O . ILE B 1 61 ? 5.682 -4.725 -16.977 1 90.15 61 ILE B O 1
ATOM 1816 N N . GLU B 1 62 ? 3.905 -4.324 -18.231 1 85.5 62 GLU B N 1
ATOM 1817 C CA . GLU B 1 62 ? 4.663 -4.401 -19.476 1 85.5 62 GLU B CA 1
ATOM 1818 C C . GLU B 1 62 ? 4.465 -3.146 -20.321 1 85.5 62 GLU B C 1
ATOM 1820 O O . GLU B 1 62 ? 3.452 -2.456 -20.19 1 85.5 62 GLU B O 1
ATOM 1825 N N . THR B 1 63 ? 5.507 -2.785 -20.948 1 85.86 63 THR B N 1
ATOM 1826 C CA . THR B 1 63 ? 5.388 -1.675 -21.887 1 85.86 63 THR B CA 1
ATOM 1827 C C . THR B 1 63 ? 4.839 -2.156 -23.227 1 85.86 63 THR B C 1
ATOM 1829 O O . THR B 1 63 ? 5.284 -3.177 -23.755 1 85.86 63 THR B O 1
ATOM 1832 N N . ASP B 1 64 ? 3.794 -1.461 -23.639 1 81.88 64 ASP B N 1
ATOM 1833 C CA . ASP B 1 64 ? 3.241 -1.861 -24.93 1 81.88 64 ASP B CA 1
ATOM 1834 C C . ASP B 1 64 ? 4.032 -1.244 -26.081 1 81.88 64 ASP B C 1
ATOM 1836 O O . ASP B 1 64 ? 5.086 -0.642 -25.865 1 81.88 64 ASP B O 1
ATOM 1840 N N . GLU B 1 65 ? 3.54 -1.527 -27.254 1 84.43 65 GLU B N 1
ATOM 1841 C CA . GLU B 1 65 ? 4.227 -1.093 -28.467 1 84.43 65 GLU B CA 1
ATOM 1842 C C . GLU B 1 65 ? 4.362 0.426 -28.511 1 84.43 65 GLU B C 1
ATOM 1844 O O . GLU B 1 65 ? 5.277 0.955 -29.146 1 84.43 65 GLU B O 1
ATOM 1849 N N . ASN B 1 66 ? 3.498 1.161 -27.887 1 89.5 66 ASN B N 1
ATOM 1850 C CA . ASN B 1 66 ? 3.493 2.62 -27.893 1 89.5 66 ASN B CA 1
ATOM 1851 C C . ASN B 1 66 ? 4.269 3.187 -26.707 1 89.5 66 ASN B C 1
ATOM 1853 O O . ASN B 1 66 ? 4.276 4.4 -26.488 1 89.5 66 ASN B O 1
ATOM 1857 N N . GLY B 1 67 ? 4.821 2.263 -25.92 1 86.5 67 GLY B N 1
ATOM 1858 C CA . GLY B 1 67 ? 5.605 2.712 -24.78 1 86.5 67 GLY B CA 1
ATOM 1859 C C . GLY B 1 67 ? 4.771 2.94 -23.534 1 86.5 67 GLY B C 1
ATOM 1860 O O . GLY B 1 67 ? 5.267 3.468 -22.537 1 86.5 67 GLY B O 1
ATOM 1861 N N . GLU B 1 68 ? 3.529 2.572 -23.671 1 88.99 68 GLU B N 1
ATOM 1862 C CA . GLU B 1 68 ? 2.641 2.784 -22.532 1 88.99 68 GLU B CA 1
ATOM 1863 C C . GLU B 1 68 ? 2.646 1.579 -21.597 1 88.99 68 GLU B C 1
ATOM 1865 O O . GLU B 1 68 ? 2.695 0.434 -22.051 1 88.99 68 GLU B O 1
ATOM 1870 N N . ALA B 1 69 ? 2.602 1.886 -20.358 1 86.91 69 ALA B N 1
ATOM 1871 C CA . ALA B 1 69 ? 2.553 0.837 -19.343 1 86.91 69 ALA B CA 1
ATOM 1872 C C . ALA B 1 69 ? 1.194 0.144 -19.335 1 86.91 69 ALA B C 1
ATOM 1874 O O . ALA B 1 69 ? 0.153 0.806 -19.342 1 86.91 69 ALA B O 1
ATOM 1875 N N . LYS B 1 70 ? 1.325 -1.201 -19.456 1 88.82 70 LYS B N 1
ATOM 1876 C CA . LYS B 1 70 ? 0.115 -2.016 -19.391 1 88.82 70 LYS B CA 1
ATOM 1877 C C . LYS B 1 70 ? 0.235 -3.095 -18.319 1 88.82 70 LYS B C 1
ATOM 1879 O O . LYS B 1 70 ? 1.291 -3.714 -18.17 1 88.82 70 LYS B O 1
ATOM 1884 N N . ILE B 1 71 ? -0.901 -3.293 -17.689 1 91.76 71 ILE B N 1
ATOM 1885 C CA . ILE B 1 71 ? -0.926 -4.335 -16.668 1 91.76 71 ILE B CA 1
ATOM 1886 C C . ILE B 1 71 ? -1.14 -5.697 -17.326 1 91.76 71 ILE B C 1
ATOM 1888 O O . ILE B 1 71 ? -2.007 -5.846 -18.19 1 91.76 71 ILE B O 1
ATOM 1892 N N . LYS B 1 72 ? -0.364 -6.61 -17.013 1 94.19 72 LYS B N 1
ATOM 1893 C CA . LYS B 1 72 ? -0.491 -7.994 -17.461 1 94.19 72 LYS B CA 1
ATOM 1894 C C . LYS B 1 72 ? -0.875 -8.913 -16.305 1 94.19 72 LYS B C 1
ATOM 1896 O O . LYS B 1 72 ? -0.274 -8.852 -15.23 1 94.19 72 LYS B O 1
ATOM 1901 N N . MET B 1 73 ? -1.864 -9.735 -16.533 1 96.55 73 MET B N 1
ATOM 1902 C CA . MET B 1 73 ? -2.3 -10.723 -15.55 1 96.55 73 MET B CA 1
ATOM 1903 C C . MET B 1 73 ? -2.394 -12.109 -16.178 1 96.55 73 MET B C 1
ATOM 1905 O O . MET B 1 73 ? -2.853 -12.253 -17.312 1 96.55 73 MET B O 1
ATOM 1909 N N . LYS B 1 74 ? -1.953 -13.076 -15.436 1 97.42 74 LYS B N 1
ATOM 1910 C CA . LYS B 1 74 ? -2.029 -14.459 -15.899 1 97.42 74 LYS B CA 1
ATOM 1911 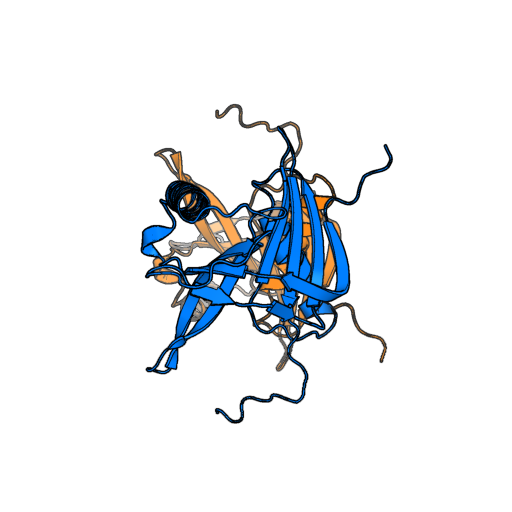C C . LYS B 1 74 ? -2.479 -15.39 -14.778 1 97.42 74 LYS B C 1
ATOM 1913 O O . LYS B 1 74 ? -2.126 -15.186 -13.614 1 97.42 74 LYS B O 1
ATOM 1918 N N . LEU B 1 75 ? -3.231 -16.372 -15.19 1 97.95 75 LEU B N 1
ATOM 1919 C CA . LEU B 1 75 ? -3.455 -17.559 -14.372 1 97.95 75 LEU B CA 1
ATOM 1920 C C . LEU B 1 75 ? -2.588 -18.719 -14.849 1 97.95 75 LEU B C 1
ATOM 1922 O O . LEU B 1 75 ? -2.472 -18.96 -16.053 1 97.95 75 LEU B O 1
ATOM 1926 N N . MET B 1 76 ? -2.009 -19.365 -13.893 1 98.16 76 MET B N 1
ATOM 1927 C CA . MET B 1 76 ? -1.095 -20.45 -14.235 1 98.16 76 MET B CA 1
ATOM 1928 C C . MET B 1 76 ? -1.372 -21.684 -13.383 1 98.16 76 MET B C 1
ATOM 1930 O O . MET B 1 76 ? -1.743 -21.567 -12.214 1 98.16 76 MET B O 1
ATOM 1934 N N . VAL B 1 77 ? -1.121 -22.833 -14.008 1 97.46 77 VAL B N 1
ATOM 1935 C CA . VAL B 1 77 ? -1.189 -24.087 -13.264 1 97.46 77 VAL B CA 1
ATOM 1936 C C . VAL B 1 77 ? -0.111 -25.045 -13.767 1 97.46 77 VAL B C 1
ATOM 1938 O O . VAL B 1 77 ? 0.194 -25.075 -14.961 1 97.46 77 VAL B O 1
ATOM 1941 N N . GLN B 1 78 ? 0.461 -25.73 -12.801 1 97.71 78 GLN B N 1
ATOM 1942 C CA . GLN B 1 78 ? 1.4 -26.782 -13.177 1 97.71 78 GLN B CA 1
ATOM 1943 C C . GLN B 1 78 ? 0.667 -28.075 -13.523 1 97.71 78 GLN B C 1
ATOM 1945 O O . GLN B 1 78 ? -0.316 -28.431 -12.871 1 97.71 78 GLN B O 1
ATOM 1950 N N . LEU B 1 79 ? 1.11 -28.742 -14.543 1 97.5 79 LEU B N 1
ATOM 1951 C CA . LEU B 1 79 ? 0.466 -29.966 -15.008 1 97.5 79 LEU B CA 1
ATOM 1952 C C . LEU B 1 79 ? 1.306 -31.189 -14.661 1 97.5 79 LEU B C 1
ATOM 1954 O O . LEU B 1 79 ? 2.536 -31.149 -14.751 1 97.5 79 LEU B O 1
ATOM 1958 N N . LYS B 1 80 ? 0.667 -32.216 -14.238 1 95.61 80 LYS B N 1
ATOM 1959 C CA . LYS B 1 80 ? 1.327 -33.492 -13.981 1 95.61 80 LYS B CA 1
ATOM 1960 C C . LYS B 1 80 ? 1.872 -34.099 -15.271 1 95.61 80 LYS B C 1
ATOM 1962 O O . LYS B 1 80 ? 3.001 -34.593 -15.302 1 95.61 80 LYS B O 1
ATOM 1967 N N . ASN B 1 81 ? 0.995 -34.054 -16.338 1 90.18 81 ASN B N 1
ATOM 1968 C CA . ASN B 1 81 ? 1.361 -34.524 -17.669 1 90.18 81 ASN B CA 1
ATOM 1969 C C . ASN B 1 81 ? 1.264 -33.406 -18.704 1 90.18 81 ASN B C 1
ATOM 1971 O O . ASN B 1 81 ? 0.337 -32.596 -18.664 1 90.18 81 ASN B O 1
ATOM 1975 N N . SER B 1 82 ? 2.201 -33.401 -19.501 1 84.54 82 SER B N 1
ATOM 1976 C CA . SER B 1 82 ? 2.251 -32.326 -20.487 1 84.54 82 SER B CA 1
ATOM 1977 C C . SER B 1 82 ? 1.147 -32.478 -21.527 1 84.54 82 SER B C 1
ATOM 1979 O O . SER B 1 82 ? 0.789 -33.596 -21.902 1 84.54 82 SER B O 1
ATOM 1981 N N . ILE B 1 83 ? 0.58 -31.35 -21.773 1 88.83 83 ILE B N 1
ATOM 1982 C CA . ILE B 1 83 ? -0.31 -31.275 -22.927 1 88.83 83 ILE B CA 1
ATOM 1983 C C . ILE B 1 83 ? 0.482 -30.854 -24.163 1 88.83 83 ILE B C 1
ATOM 1985 O O . ILE B 1 83 ? 1.146 -29.815 -24.158 1 88.83 83 ILE B O 1
ATOM 1989 N N . TYR B 1 84 ? 0.553 -31.667 -25.186 1 82.19 84 TYR B N 1
ATOM 1990 C CA . TYR B 1 84 ? 1.41 -31.459 -26.348 1 82.19 84 TYR B CA 1
ATOM 1991 C C . TYR B 1 84 ? 0.976 -30.227 -27.133 1 82.19 84 TYR B C 1
ATOM 1993 O O . TYR B 1 84 ? 1.815 -29.444 -27.585 1 82.19 84 TYR B O 1
ATOM 2001 N N . LYS B 1 85 ? -0.38 -30.058 -27.398 1 88.08 85 LYS B N 1
ATOM 2002 C CA . LYS B 1 85 ? -0.891 -28.914 -28.148 1 88.08 85 LYS B CA 1
ATOM 2003 C C . LYS B 1 85 ? -2.037 -28.236 -27.402 1 88.08 85 LYS B C 1
ATOM 2005 O O . LYS B 1 85 ? -2.977 -28.901 -26.961 1 88.08 85 LYS B O 1
ATOM 2010 N N . VAL B 1 86 ? -1.735 -26.96 -27.173 1 93.19 86 VAL B N 1
ATOM 2011 C CA . VAL B 1 86 ? -2.823 -26.214 -26.551 1 93.19 86 VAL B CA 1
ATOM 2012 C C . VAL B 1 86 ? -3.363 -25.174 -27.53 1 93.19 86 VAL B C 1
ATOM 2014 O O . VAL B 1 86 ? -2.653 -24.743 -28.441 1 93.19 86 VAL B O 1
ATOM 2017 N N . GLU B 1 87 ? -4.576 -24.851 -27.466 1 94.19 87 GLU B N 1
ATOM 2018 C CA . GLU B 1 87 ? -5.24 -23.847 -28.292 1 94.19 87 GLU B CA 1
ATOM 2019 C C . GLU B 1 87 ? -5.451 -22.548 -27.52 1 94.19 87 GLU B C 1
ATOM 2021 O O . GLU B 1 87 ? -5.541 -22.558 -26.291 1 94.19 87 GLU B O 1
ATOM 2026 N N . LYS B 1 88 ? -5.553 -21.497 -28.28 1 93.67 88 LYS B N 1
ATOM 2027 C CA . LYS B 1 88 ? -5.947 -20.236 -27.658 1 93.67 88 LYS B CA 1
ATOM 2028 C C . LYS B 1 88 ? -7.216 -20.406 -26.827 1 93.67 88 LYS B C 1
ATOM 2030 O O . LYS B 1 88 ? -8.11 -21.168 -27.2 1 93.67 88 LYS B O 1
ATOM 2035 N N . PRO B 1 89 ? -7.123 -19.737 -25.738 1 95.88 89 PRO B N 1
ATOM 2036 C CA . PRO B 1 89 ? -6.32 -18.646 -25.18 1 95.88 89 PRO B CA 1
ATOM 2037 C C . PRO B 1 89 ? -5.22 -19.142 -24.244 1 95.88 89 PRO B C 1
ATOM 2039 O O . PRO B 1 89 ? -4.644 -18.354 -23.49 1 95.88 89 PRO B O 1
ATOM 2042 N N . TYR B 1 90 ? -4.942 -20.4 -24.355 1 97.32 90 TYR B N 1
ATOM 2043 C CA . TYR B 1 90 ? -3.966 -20.99 -23.446 1 97.32 90 TYR B CA 1
ATOM 2044 C C . TYR B 1 90 ? -2.598 -21.099 -24.11 1 97.32 90 TYR B C 1
ATOM 2046 O O . TYR B 1 90 ? -2.5 -21.156 -25.338 1 97.32 90 TYR B O 1
ATOM 2054 N N . SER B 1 91 ? -1.588 -21.031 -23.357 1 96.7 91 SER B N 1
ATOM 2055 C CA . SER B 1 91 ? -0.225 -21.375 -23.748 1 96.7 91 SER B CA 1
ATOM 2056 C C . SER B 1 91 ? 0.434 -22.282 -22.715 1 96.7 91 SER B C 1
ATOM 2058 O O . SER B 1 91 ? -0.096 -22.469 -21.617 1 96.7 91 SER B O 1
ATOM 2060 N N . ILE B 1 92 ? 1.581 -22.869 -23.075 1 96.04 92 ILE B N 1
ATOM 2061 C CA . ILE B 1 92 ? 2.261 -23.793 -22.174 1 96.04 92 ILE B CA 1
ATOM 2062 C C . ILE B 1 92 ? 3.754 -23.473 -22.137 1 96.04 92 ILE B C 1
ATOM 2064 O O . ILE B 1 92 ? 4.348 -23.138 -23.164 1 96.04 92 ILE B O 1
ATOM 2068 N N . LYS B 1 93 ? 4.303 -23.506 -21.036 1 95.89 93 LYS B N 1
ATOM 2069 C CA . LYS B 1 93 ? 5.746 -23.41 -20.838 1 95.89 93 LYS B CA 1
ATOM 2070 C C . LYS B 1 93 ? 6.277 -24.615 -20.068 1 95.89 93 LYS B C 1
ATOM 2072 O O . LYS B 1 93 ? 5.724 -24.99 -19.032 1 95.89 93 LYS B O 1
ATOM 2077 N N . PRO B 1 94 ? 7.357 -25.211 -20.585 1 95.57 94 PRO B N 1
ATOM 2078 C CA . PRO B 1 94 ? 7.895 -26.37 -19.871 1 95.57 94 PRO B CA 1
ATOM 2079 C C . PRO B 1 94 ? 8.382 -26.023 -18.466 1 95.57 94 PRO B C 1
ATOM 2081 O O . PRO B 1 94 ? 8.315 -26.859 -17.561 1 95.57 94 PRO B O 1
ATOM 2084 N N . GLN B 1 95 ? 8.913 -24.764 -18.309 1 97.15 95 GLN B N 1
ATOM 2085 C CA . GLN B 1 95 ? 9.402 -24.341 -17.001 1 97.15 95 GLN B CA 1
ATOM 2086 C C . GLN B 1 95 ? 9.398 -22.82 -16.878 1 97.15 95 GLN B C 1
ATOM 2088 O O . GLN B 1 95 ? 9.722 -22.114 -17.835 1 97.15 95 GLN B O 1
ATOM 2093 N N . ILE B 1 96 ? 9.03 -22.323 -15.767 1 97.73 96 ILE B N 1
ATOM 2094 C CA . ILE B 1 96 ? 9.217 -20.94 -15.341 1 97.73 96 ILE B CA 1
ATOM 2095 C C . ILE B 1 96 ? 10.117 -20.897 -14.108 1 97.73 96 ILE B C 1
ATOM 2097 O O . ILE B 1 96 ? 9.813 -21.521 -13.089 1 97.73 96 ILE B O 1
ATOM 2101 N N . ARG B 1 97 ? 11.228 -20.262 -14.208 1 98.41 97 ARG B N 1
ATOM 2102 C CA . ARG B 1 97 ? 12.175 -20.123 -13.107 1 98.41 97 ARG B CA 1
ATOM 2103 C C . ARG B 1 97 ? 12.516 -18.657 -12.859 1 98.41 97 ARG B C 1
ATOM 2105 O O . ARG B 1 97 ? 13.053 -17.982 -13.74 1 98.41 97 ARG B O 1
ATOM 2112 N N . VAL B 1 98 ? 12.17 -18.152 -11.803 1 97.83 98 VAL B N 1
ATOM 2113 C CA . VAL B 1 98 ? 12.459 -16.776 -11.412 1 97.83 98 VAL B CA 1
ATOM 2114 C C . VAL B 1 98 ? 13.365 -16.767 -10.183 1 97.83 98 VAL B C 1
ATOM 2116 O O . VAL B 1 98 ? 12.951 -17.175 -9.096 1 97.83 98 VAL B O 1
ATOM 2119 N N . THR B 1 99 ? 14.555 -16.237 -10.316 1 96.44 99 THR B N 1
ATOM 2120 C CA . THR B 1 99 ? 15.537 -16.255 -9.238 1 96.44 99 THR B CA 1
ATOM 2121 C C . THR B 1 99 ? 15.611 -14.893 -8.552 1 96.44 99 THR B C 1
ATOM 2123 O O . THR B 1 99 ? 15.044 -13.914 -9.041 1 96.44 99 THR B O 1
ATOM 2126 N N . ASN B 1 100 ? 16.161 -14.816 -7.392 1 96 100 ASN B N 1
ATOM 2127 C CA . ASN B 1 100 ? 16.431 -13.605 -6.625 1 96 100 ASN B CA 1
ATOM 2128 C C . ASN B 1 100 ? 15.148 -12.841 -6.312 1 96 100 ASN B C 1
ATOM 2130 O O . ASN B 1 100 ? 15.058 -11.638 -6.567 1 96 100 ASN B O 1
ATOM 2134 N N . CYS B 1 101 ? 14.232 -13.611 -5.834 1 98.48 101 CYS B N 1
ATOM 2135 C CA . CYS B 1 101 ? 12.965 -12.983 -5.478 1 98.48 101 CYS B CA 1
ATOM 2136 C C . CYS B 1 101 ? 12.967 -12.537 -4.021 1 98.48 101 CYS B C 1
ATOM 2138 O O . CYS B 1 101 ? 13.492 -13.238 -3.154 1 98.48 101 CYS B O 1
ATOM 2140 N N . LEU B 1 102 ? 12.478 -11.393 -3.797 1 98.73 102 LEU B N 1
ATOM 2141 C CA . LEU B 1 102 ? 11.909 -11.096 -2.488 1 98.73 102 LEU B CA 1
ATOM 2142 C C . LEU B 1 102 ? 10.615 -11.872 -2.268 1 98.73 102 LEU B C 1
ATOM 2144 O O . LEU B 1 102 ? 9.764 -11.934 -3.159 1 98.73 102 LEU B O 1
ATOM 2148 N N . PHE B 1 103 ? 10.512 -12.506 -1.106 1 98.76 103 PHE B N 1
ATOM 2149 C CA . PHE B 1 103 ? 9.49 -13.514 -0.848 1 98.76 103 PHE B CA 1
ATOM 2150 C C . PHE B 1 103 ? 8.739 -13.205 0.442 1 98.76 103 PHE B C 1
ATOM 2152 O O . PHE B 1 103 ? 9.342 -12.787 1.433 1 98.76 103 PHE B O 1
ATOM 2159 N N . ALA B 1 104 ? 7.41 -13.408 0.397 1 98.82 104 ALA B N 1
ATOM 2160 C CA . ALA B 1 104 ? 6.604 -13.34 1.613 1 98.82 104 ALA B CA 1
ATOM 2161 C C . ALA B 1 104 ? 5.67 -14.541 1.72 1 98.82 104 ALA B C 1
ATOM 2163 O O . ALA B 1 104 ? 5.009 -14.911 0.747 1 98.82 104 ALA B O 1
ATOM 2164 N N . ARG B 1 105 ? 5.655 -15.207 2.851 1 98.33 105 ARG B N 1
ATOM 2165 C CA . ARG B 1 105 ? 4.601 -16.157 3.192 1 98.33 105 ARG B CA 1
ATOM 2166 C C . ARG B 1 105 ? 3.524 -15.496 4.047 1 98.33 105 ARG B C 1
ATOM 2168 O O . ARG B 1 105 ? 3.814 -14.969 5.123 1 98.33 105 ARG B O 1
ATOM 2175 N N . PHE B 1 106 ? 2.369 -15.522 3.546 1 98.22 106 PHE B N 1
ATOM 2176 C CA . PHE B 1 106 ? 1.21 -14.883 4.157 1 98.22 106 PHE B CA 1
ATOM 2177 C C . PHE B 1 106 ? 0.248 -15.924 4.715 1 98.22 106 PHE B C 1
ATOM 2179 O O . PHE B 1 106 ? -0.144 -16.856 4.01 1 98.22 106 PHE B O 1
ATOM 2186 N N . THR B 1 107 ? -0.131 -15.798 6.004 1 97.13 107 THR B N 1
ATOM 2187 C CA . THR B 1 107 ? -1.062 -16.714 6.654 1 97.13 107 THR B CA 1
ATOM 2188 C C . THR B 1 107 ? -2.157 -15.944 7.386 1 97.13 107 THR B C 1
ATOM 2190 O O . THR B 1 107 ? -2.04 -15.676 8.583 1 97.13 107 THR B O 1
ATOM 2193 N N . GLU B 1 108 ? -3.155 -15.628 6.709 1 96.86 108 GLU B N 1
ATOM 2194 C CA . GLU B 1 108 ? -4.259 -14.824 7.224 1 96.86 108 GLU B CA 1
ATOM 2195 C C . GLU B 1 108 ? -5.466 -14.881 6.293 1 96.86 108 GLU B C 1
ATOM 2197 O O . GLU B 1 108 ? -5.482 -15.657 5.335 1 96.86 108 GLU B O 1
ATOM 2202 N N . LYS B 1 109 ? -6.521 -14.132 6.608 1 96.66 109 LYS B N 1
ATOM 2203 C CA . LYS B 1 109 ? -7.708 -14.059 5.76 1 96.66 109 LYS B CA 1
ATOM 2204 C C . LYS B 1 109 ? -7.36 -13.53 4.372 1 96.66 109 LYS B C 1
ATOM 2206 O O . LYS B 1 109 ? -6.561 -12.601 4.238 1 96.66 109 LYS B O 1
ATOM 2211 N N . GLN B 1 110 ? -7.957 -14.08 3.391 1 94.98 110 GLN B N 1
ATOM 2212 C CA . GLN B 1 110 ? -7.684 -13.764 1.993 1 94.98 110 GLN B CA 1
ATOM 2213 C C . GLN B 1 110 ? -7.855 -12.272 1.722 1 94.98 110 GLN B C 1
ATOM 2215 O O . GLN B 1 110 ? -7.108 -11.69 0.933 1 94.98 110 GLN B O 1
ATOM 2220 N N . GLU B 1 111 ? -8.831 -11.645 2.372 1 95.86 111 GLU B N 1
ATOM 2221 C CA . GLU B 1 111 ? -9.132 -10.237 2.13 1 95.86 111 GLU B CA 1
ATOM 2222 C C . GLU B 1 111 ? -7.964 -9.344 2.54 1 95.86 111 GLU B C 1
ATOM 2224 O O . GLU B 1 111 ? -7.904 -8.176 2.153 1 95.86 111 GLU B O 1
ATOM 2229 N N . ASN B 1 112 ? -6.998 -9.896 3.274 1 97.52 112 ASN B N 1
ATOM 2230 C CA . ASN B 1 112 ? -5.871 -9.124 3.787 1 97.52 112 ASN B CA 1
ATOM 2231 C C . ASN B 1 112 ? -4.601 -9.385 2.983 1 97.52 112 ASN B C 1
ATOM 2233 O O . ASN B 1 112 ? -3.523 -8.909 3.345 1 97.52 112 ASN B O 1
ATOM 2237 N N . LEU B 1 113 ? -4.686 -10.014 1.878 1 97.48 113 LEU B N 1
ATOM 2238 C CA . LEU B 1 113 ? -3.535 -10.437 1.087 1 97.48 113 LEU B CA 1
ATOM 2239 C C . LEU B 1 113 ? -2.723 -9.233 0.621 1 97.48 113 LEU B C 1
ATOM 2241 O O . LEU B 1 113 ? -1.505 -9.327 0.457 1 97.48 113 LEU B O 1
ATOM 2245 N N . GLN B 1 114 ? -3.365 -8.165 0.508 1 97.79 114 GLN B N 1
ATOM 2246 C CA . GLN B 1 114 ? -2.695 -6.961 0.028 1 97.79 114 GLN B CA 1
ATOM 2247 C C . GLN B 1 114 ? -1.545 -6.566 0.95 1 97.79 114 GLN B C 1
ATOM 2249 O O . GLN B 1 114 ? -0.565 -5.965 0.507 1 97.79 114 GLN B O 1
ATOM 2254 N N . TYR B 1 115 ? -1.621 -6.86 2.185 1 98.43 115 TYR B N 1
ATOM 2255 C CA . TYR B 1 115 ? -0.589 -6.488 3.146 1 98.43 115 TYR B CA 1
ATOM 2256 C C . TYR B 1 115 ? 0.71 -7.235 2.868 1 98.43 115 TYR B C 1
ATOM 2258 O O . TYR B 1 115 ? 1.795 -6.747 3.191 1 98.43 115 TYR B O 1
ATOM 2266 N N . ALA B 1 116 ? 0.624 -8.416 2.249 1 98.65 116 ALA B N 1
ATOM 2267 C CA . ALA B 1 116 ? 1.841 -9.118 1.849 1 98.65 116 ALA B CA 1
ATOM 2268 C C . ALA B 1 116 ? 2.605 -8.331 0.788 1 98.65 116 ALA B C 1
ATOM 2270 O O . ALA B 1 116 ? 3.826 -8.18 0.877 1 98.65 116 ALA B O 1
ATOM 2271 N N . TYR B 1 117 ? 1.829 -7.789 -0.157 1 98.52 117 TYR B N 1
ATOM 2272 C CA . TYR B 1 117 ? 2.45 -6.987 -1.205 1 98.52 117 TYR B CA 1
ATOM 2273 C C . TYR B 1 117 ? 3.062 -5.716 -0.629 1 98.52 117 TYR B C 1
ATOM 2275 O O . TYR B 1 117 ? 4.179 -5.338 -0.991 1 98.52 117 TYR B O 1
ATOM 2283 N N . GLN B 1 118 ? 2.306 -5.125 0.225 1 98.39 118 GLN B N 1
ATOM 2284 C CA . GLN B 1 118 ? 2.775 -3.887 0.838 1 98.39 118 GLN B CA 1
ATOM 2285 C C . GLN B 1 118 ? 4.034 -4.126 1.667 1 98.39 118 GLN B C 1
ATOM 2287 O O . GLN B 1 118 ? 4.971 -3.326 1.627 1 98.39 118 GLN B O 1
ATOM 2292 N N . LYS B 1 119 ? 4.049 -5.185 2.419 1 98.73 119 LYS B N 1
ATOM 2293 C CA . LYS B 1 119 ? 5.216 -5.492 3.24 1 98.73 119 LYS B CA 1
ATOM 2294 C C . LYS B 1 119 ? 6.456 -5.707 2.376 1 98.73 119 LYS B C 1
ATOM 2296 O O . LYS B 1 119 ? 7.54 -5.221 2.705 1 98.73 119 LYS B O 1
ATOM 2301 N N . LEU B 1 120 ? 6.273 -6.371 1.28 1 98.84 120 LEU B N 1
ATOM 2302 C CA . LEU B 1 120 ? 7.401 -6.589 0.38 1 98.84 120 LEU B CA 1
ATOM 2303 C C . LEU B 1 120 ? 7.872 -5.273 -0.23 1 98.84 120 LEU B C 1
ATOM 2305 O O . LEU B 1 120 ? 9.077 -5.037 -0.351 1 98.84 120 LEU B O 1
ATOM 2309 N N . GLY B 1 121 ? 6.945 -4.484 -0.623 1 98.5 121 GLY B N 1
ATOM 2310 C CA . GLY B 1 121 ? 7.307 -3.177 -1.146 1 98.5 121 GLY B CA 1
ATOM 2311 C C . GLY B 1 121 ? 8.081 -2.33 -0.153 1 98.5 121 GLY B C 1
ATOM 2312 O O . GLY B 1 121 ? 9.111 -1.746 -0.497 1 98.5 121 GLY B O 1
ATOM 2313 N N . VAL B 1 122 ? 7.589 -2.274 1.078 1 98.52 122 VAL B N 1
ATOM 2314 C CA . VAL B 1 122 ? 8.233 -1.499 2.133 1 98.52 122 VAL B CA 1
ATOM 2315 C C . VAL B 1 122 ? 9.621 -2.069 2.419 1 98.52 122 VAL B C 1
ATOM 2317 O O . VAL B 1 122 ? 10.591 -1.319 2.554 1 98.52 122 VAL B O 1
ATOM 2320 N N . TYR B 1 123 ? 9.718 -3.352 2.486 1 98.47 123 TYR B N 1
ATOM 2321 C CA . TYR B 1 123 ? 10.995 -4.012 2.732 1 98.47 123 TYR B CA 1
ATOM 2322 C C . TYR B 1 123 ? 12.005 -3.668 1.643 1 98.47 123 TYR B C 1
ATOM 2324 O O . TYR B 1 123 ? 13.155 -3.332 1.938 1 98.47 123 TYR B O 1
ATOM 2332 N N . ALA B 1 124 ? 11.533 -3.788 0.422 1 98.19 124 ALA B N 1
ATOM 2333 C CA . ALA B 1 124 ? 12.415 -3.476 -0.7 1 98.19 124 ALA B CA 1
ATOM 2334 C C . ALA B 1 124 ? 12.911 -2.035 -0.624 1 98.19 124 ALA B C 1
ATOM 2336 O O . ALA B 1 124 ? 14.106 -1.774 -0.779 1 98.19 124 ALA B O 1
ATOM 2337 N N . PHE B 1 125 ? 12.041 -1.135 -0.355 1 97.84 125 PHE B N 1
ATOM 2338 C CA . PHE B 1 125 ? 12.362 0.284 -0.249 1 97.84 125 PHE B CA 1
ATOM 2339 C C . PHE B 1 125 ? 13.384 0.526 0.855 1 97.84 125 PHE B C 1
ATOM 2341 O O . PHE B 1 125 ? 14.406 1.177 0.63 1 97.84 125 PHE B O 1
ATOM 2348 N N . GLU B 1 126 ? 13.149 -0.078 2.01 1 97.68 126 GLU B N 1
ATOM 2349 C CA . GLU B 1 126 ? 13.996 0.173 3.172 1 97.68 126 GLU B CA 1
ATOM 2350 C C . GLU B 1 126 ? 15.375 -0.457 2.996 1 97.68 126 GLU B C 1
ATOM 2352 O O . GLU B 1 126 ? 16.354 0.006 3.586 1 97.68 126 GLU B O 1
ATOM 2357 N N . ASN B 1 127 ? 15.48 -1.476 2.162 1 96.68 127 ASN B N 1
ATOM 2358 C CA . ASN B 1 127 ? 16.744 -2.186 1.995 1 96.68 127 ASN B CA 1
ATOM 2359 C C . ASN B 1 127 ? 17.375 -1.893 0.636 1 96.68 127 ASN B C 1
ATOM 2361 O O . ASN B 1 127 ? 18.295 -2.594 0.211 1 96.68 127 ASN B O 1
ATOM 2365 N N . ASP B 1 128 ? 16.829 -0.948 -0.087 1 95.89 128 ASP B N 1
ATOM 2366 C CA . ASP B 1 128 ? 17.355 -0.488 -1.369 1 95.89 128 ASP B CA 1
ATOM 2367 C C . ASP B 1 128 ? 17.393 -1.626 -2.387 1 95.89 128 ASP B C 1
ATOM 2369 O O . ASP B 1 128 ? 18.382 -1.792 -3.104 1 95.89 128 ASP B O 1
ATOM 2373 N N . ILE B 1 129 ? 16.329 -2.393 -2.356 1 97 129 ILE B N 1
ATOM 2374 C CA . ILE B 1 129 ? 16.149 -3.456 -3.339 1 97 129 ILE B CA 1
ATOM 2375 C C . ILE B 1 129 ? 15.271 -2.956 -4.484 1 97 129 ILE B C 1
ATOM 2377 O O . ILE B 1 129 ? 14.17 -2.45 -4.255 1 97 129 ILE B O 1
ATOM 2381 N N . LYS B 1 130 ? 15.746 -3.043 -5.654 1 96.88 130 LYS B N 1
ATOM 2382 C CA . LYS B 1 130 ? 14.952 -2.69 -6.828 1 96.88 130 LYS B CA 1
ATOM 2383 C C . LYS B 1 130 ? 14.155 -3.889 -7.333 1 96.88 130 LYS B C 1
ATOM 2385 O O . LYS B 1 130 ? 14.725 -4.944 -7.62 1 96.88 130 LYS B O 1
ATOM 2390 N N . LEU B 1 131 ? 12.879 -3.732 -7.41 1 97.03 131 LEU B N 1
ATOM 2391 C CA . LEU B 1 131 ? 11.989 -4.789 -7.879 1 97.03 131 LEU B CA 1
ATOM 2392 C C . LEU B 1 131 ? 11.578 -4.549 -9.328 1 97.03 131 LEU B C 1
ATOM 2394 O O . LEU B 1 131 ? 11.478 -3.401 -9.767 1 97.03 131 LEU B O 1
ATOM 2398 N N . LYS B 1 132 ? 11.282 -5.548 -10.08 1 94.58 132 LYS B N 1
ATOM 2399 C CA . LYS B 1 132 ? 10.898 -5.439 -11.484 1 94.58 132 LYS B CA 1
ATOM 2400 C C . LYS B 1 132 ? 9.434 -5.032 -11.624 1 94.58 132 LYS B C 1
ATOM 2402 O O . LYS B 1 132 ? 8.998 -4.619 -12.7 1 94.58 132 LYS B O 1
ATOM 2407 N N . GLY B 1 133 ? 8.681 -5.168 -10.568 1 93.21 133 GLY B N 1
ATOM 2408 C CA . GLY B 1 133 ? 7.288 -4.754 -10.62 1 93.21 133 GLY B CA 1
ATOM 2409 C C . GLY B 1 133 ? 6.333 -5.905 -10.876 1 93.21 133 GLY B C 1
ATOM 2410 O O . GLY B 1 133 ? 5.116 -5.714 -10.905 1 93.21 133 GLY B O 1
ATOM 2411 N N . ASP B 1 134 ? 6.851 -7.072 -11.059 1 95.86 134 ASP B N 1
ATOM 2412 C CA . ASP B 1 134 ? 5.989 -8.238 -11.226 1 95.86 134 ASP B CA 1
ATOM 2413 C C . ASP B 1 134 ? 5.875 -9.028 -9.925 1 95.86 134 ASP B C 1
ATOM 2415 O O . ASP B 1 134 ? 6.71 -8.883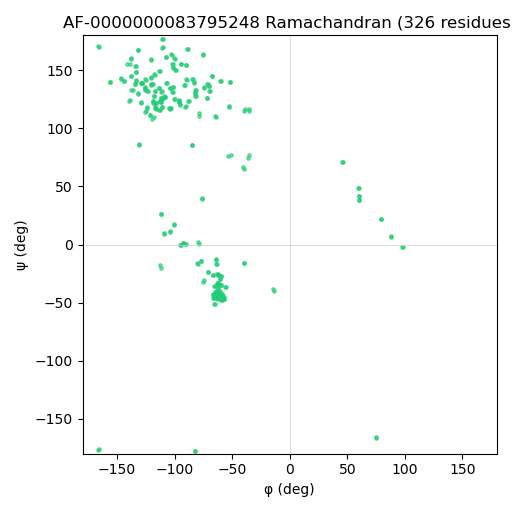 -9.029 1 95.86 134 ASP B O 1
ATOM 2419 N N . SER B 1 135 ? 4.847 -9.833 -9.809 1 98.43 135 SER B N 1
ATOM 2420 C CA . SER B 1 135 ? 4.654 -10.701 -8.652 1 98.43 135 SER B CA 1
ATOM 2421 C C . SER B 1 135 ? 3.983 -12.012 -9.049 1 98.43 135 SER B C 1
ATOM 2423 O O . SER B 1 135 ? 3.172 -12.044 -9.977 1 98.43 135 SER B O 1
ATOM 2425 N N . TYR B 1 136 ? 4.365 -13.088 -8.456 1 98.75 136 TYR B N 1
ATOM 2426 C CA . TYR B 1 136 ? 3.719 -14.395 -8.499 1 98.75 136 TYR B CA 1
ATOM 2427 C C . TYR B 1 136 ? 3.12 -14.752 -7.144 1 98.75 136 TYR B C 1
ATOM 2429 O O . TYR B 1 136 ? 3.832 -14.804 -6.138 1 98.75 136 TYR B O 1
ATOM 2437 N N . THR B 1 137 ? 1.881 -15.007 -7.105 1 98.63 137 THR B N 1
ATOM 2438 C CA . THR B 1 137 ? 1.211 -15.431 -5.88 1 98.63 137 THR B CA 1
ATOM 2439 C C . THR B 1 137 ? 0.771 -16.888 -5.981 1 98.63 137 THR B C 1
ATOM 2441 O O . THR B 1 137 ? -0.03 -17.242 -6.849 1 98.63 137 THR B O 1
ATOM 2444 N N . VAL B 1 138 ? 1.327 -17.706 -5.087 1 98.03 138 VAL B N 1
ATOM 2445 C CA . VAL B 1 138 ? 0.997 -19.126 -5.02 1 98.03 138 VAL B CA 1
ATOM 2446 C C . VAL B 1 138 ? 0.061 -19.383 -3.841 1 98.03 138 VAL B C 1
ATOM 2448 O O . VAL B 1 138 ? 0.442 -19.186 -2.684 1 98.03 138 VAL B O 1
ATOM 2451 N N . PHE B 1 139 ? -1.105 -19.83 -4.114 1 96.1 139 PHE B N 1
ATOM 2452 C CA . PHE B 1 139 ? -2.076 -20.107 -3.062 1 96.1 139 PHE B CA 1
ATOM 2453 C C . PHE B 1 139 ? -1.871 -21.505 -2.49 1 96.1 139 PHE B C 1
ATOM 2455 O O . PHE B 1 139 ? -2.62 -22.429 -2.813 1 96.1 139 PHE B O 1
ATOM 2462 N N . VAL B 1 140 ? -1.006 -21.603 -1.569 1 95.93 140 VAL B N 1
ATOM 2463 C CA . VAL B 1 140 ? -0.49 -22.862 -1.043 1 95.93 140 VAL B CA 1
ATOM 2464 C C . VAL B 1 140 ? -1.614 -23.637 -0.359 1 95.93 140 VAL B C 1
ATOM 2466 O O . VAL B 1 140 ? -1.771 -24.84 -0.58 1 95.93 140 VAL B O 1
ATOM 2469 N N . LYS B 1 141 ? -2.311 -22.962 0.523 1 93.68 141 LYS B N 1
ATOM 2470 C CA . LYS B 1 141 ? -3.411 -23.575 1.261 1 93.68 141 LYS B CA 1
ATOM 2471 C C . LYS B 1 141 ? -4.606 -22.631 1.352 1 93.68 141 LYS B C 1
ATOM 2473 O O . LYS B 1 141 ? -4.439 -21.429 1.57 1 93.68 141 LYS B O 1
ATOM 2478 N N . GLN B 1 142 ? -5.734 -23.159 1.072 1 89.29 142 GLN B N 1
ATOM 2479 C CA . GLN B 1 142 ? -6.988 -22.433 1.244 1 89.29 142 GLN B CA 1
ATOM 2480 C C . GLN B 1 142 ? -7.892 -23.128 2.259 1 89.29 142 GLN B C 1
ATOM 2482 O O . GLN B 1 142 ? -8.316 -24.265 2.045 1 89.29 142 GLN B O 1
ATOM 2487 N N . GLU B 1 143 ? -7.994 -22.476 3.343 1 88.71 143 GLU B N 1
ATOM 2488 C CA . GLU B 1 143 ? -8.866 -23.007 4.387 1 88.71 143 GLU B CA 1
ATOM 2489 C C . GLU B 1 143 ? -10.098 -22.127 4.578 1 88.71 143 GLU B C 1
ATOM 2491 O O . GLU B 1 143 ? -10.262 -21.121 3.885 1 88.71 143 GLU B O 1
ATOM 2496 N N . GLU B 1 144 ? -11.026 -22.526 5.461 1 86.04 144 GLU B N 1
ATOM 2497 C CA . GLU B 1 144 ? -12.292 -21.827 5.662 1 86.04 144 GLU B CA 1
ATOM 2498 C C . GLU B 1 144 ? -12.062 -20.368 6.047 1 86.04 144 GLU B C 1
ATOM 2500 O O . GLU B 1 144 ? -12.669 -19.465 5.468 1 86.04 144 GLU B O 1
ATOM 2505 N N . ASP B 1 145 ? -11.159 -20.13 6.954 1 89.49 145 ASP B N 1
ATOM 2506 C CA . ASP B 1 145 ? -11.041 -18.778 7.49 1 89.49 145 ASP B CA 1
ATOM 2507 C C . ASP B 1 145 ? -9.725 -18.131 7.064 1 89.49 145 ASP B C 1
ATOM 2509 O O . ASP B 1 145 ? -9.565 -16.913 7.165 1 89.49 145 ASP B O 1
ATOM 2513 N N . ASN B 1 146 ? -8.742 -18.986 6.668 1 93.93 146 ASN B N 1
ATOM 2514 C CA . ASN B 1 146 ? -7.42 -18.442 6.374 1 93.93 146 ASN B CA 1
ATOM 2515 C C . ASN B 1 146 ? -6.809 -19.092 5.136 1 93.93 146 ASN B C 1
ATOM 2517 O O . ASN B 1 146 ? -7.245 -20.164 4.713 1 93.93 146 ASN B O 1
ATOM 2521 N N . ILE B 1 147 ? -5.945 -18.344 4.577 1 96.1 147 ILE B N 1
ATOM 2522 C CA . ILE B 1 147 ? -5.151 -18.89 3.481 1 96.1 147 ILE B CA 1
ATOM 2523 C C . ILE B 1 147 ? -3.668 -18.828 3.839 1 96.1 147 ILE B C 1
ATOM 2525 O O . ILE B 1 147 ? -3.27 -18.081 4.735 1 96.1 147 ILE B O 1
ATOM 2529 N N . VAL B 1 148 ? -2.906 -19.639 3.169 1 97.41 148 VAL B N 1
ATOM 2530 C CA . VAL B 1 148 ? -1.455 -19.513 3.073 1 97.41 148 VAL B CA 1
ATOM 2531 C C . VAL B 1 148 ? -1.059 -19.18 1.636 1 97.41 148 VAL B C 1
ATOM 2533 O O . VAL B 1 148 ? -1.365 -19.935 0.71 1 97.41 148 VAL B O 1
ATOM 2536 N N . ALA B 1 149 ? -0.516 -18.068 1.452 1 98.14 149 ALA B N 1
ATOM 2537 C CA . ALA B 1 149 ? -0.081 -17.642 0.124 1 98.14 149 ALA B CA 1
ATOM 2538 C C . ALA B 1 149 ? 1.391 -17.239 0.131 1 98.14 149 ALA B C 1
ATOM 2540 O O . ALA B 1 149 ? 1.857 -16.584 1.067 1 98.14 149 ALA B O 1
ATOM 2541 N N . ASP B 1 150 ? 2.123 -17.709 -0.874 1 98.59 150 ASP B N 1
ATOM 2542 C CA . ASP B 1 150 ? 3.5 -17.294 -1.123 1 98.59 150 ASP B CA 1
ATOM 2543 C C . ASP B 1 150 ? 3.566 -16.251 -2.237 1 98.59 150 ASP B C 1
ATOM 2545 O O . ASP B 1 150 ? 3.047 -16.472 -3.333 1 98.59 150 ASP B O 1
ATOM 2549 N N . VAL B 1 151 ? 4.162 -15.136 -1.947 1 98.89 151 VAL B N 1
ATOM 2550 C CA . VAL B 1 151 ? 4.319 -14.077 -2.938 1 98.89 151 VAL B CA 1
ATOM 2551 C C . VAL B 1 151 ? 5.792 -13.931 -3.31 1 98.89 151 VAL B C 1
ATOM 2553 O O . VAL B 1 151 ? 6.651 -13.805 -2.433 1 98.89 151 VAL B O 1
ATOM 2556 N N . PHE B 1 152 ? 6.065 -14.004 -4.61 1 98.87 152 PHE B N 1
ATOM 2557 C CA . PHE B 1 152 ? 7.408 -13.822 -5.148 1 98.87 152 PHE B CA 1
ATOM 2558 C C . PHE B 1 152 ? 7.488 -12.551 -5.984 1 98.87 152 PHE B C 1
ATOM 2560 O O . PHE B 1 152 ? 6.695 -12.358 -6.908 1 98.87 152 PHE B O 1
ATOM 2567 N N . MET B 1 153 ? 8.4 -11.646 -5.636 1 98.77 153 MET B N 1
ATOM 2568 C CA . MET B 1 153 ? 8.675 -10.465 -6.45 1 98.77 153 MET B CA 1
ATOM 2569 C C . MET B 1 153 ? 10.124 -10.456 -6.924 1 98.77 153 MET B C 1
ATOM 2571 O O . MET B 1 153 ? 11.049 -10.472 -6.11 1 98.77 153 MET B O 1
ATOM 2575 N N . GLU B 1 154 ? 10.295 -10.384 -8.156 1 98.06 154 GLU B N 1
ATOM 2576 C CA . GLU B 1 154 ? 11.629 -10.484 -8.742 1 98.06 154 GLU B CA 1
ATOM 2577 C C . GLU B 1 154 ? 12.427 -9.202 -8.52 1 98.06 154 GLU B C 1
ATOM 2579 O O . GLU B 1 154 ? 11.902 -8.1 -8.695 1 98.06 154 GLU B O 1
ATOM 2584 N N . GLU B 1 155 ? 13.666 -9.336 -8.132 1 97.64 155 GLU B N 1
ATOM 2585 C CA . GLU B 1 155 ? 14.563 -8.194 -7.987 1 97.64 155 GLU B CA 1
ATOM 2586 C C . GLU B 1 155 ? 15.218 -7.833 -9.317 1 97.64 155 GLU B C 1
ATOM 2588 O O . GLU B 1 155 ? 15.581 -8.717 -10.096 1 97.64 155 GLU B O 1
ATOM 2593 N N . ALA B 1 156 ? 15.374 -6.512 -9.527 1 93.85 156 ALA B N 1
ATOM 2594 C CA . ALA B 1 156 ? 16.096 -6.038 -10.705 1 93.85 156 ALA B CA 1
ATOM 2595 C C . ALA B 1 156 ? 17.604 -6.153 -10.506 1 93.85 156 ALA B C 1
ATOM 2597 O O . ALA B 1 156 ? 18.118 -5.862 -9.424 1 93.85 156 ALA B O 1
ATOM 2598 N N . LYS B 1 157 ? 18.365 -6.976 -11.198 1 78.37 157 LYS B N 1
ATOM 2599 C CA . LYS B 1 157 ? 19.819 -7.052 -11.084 1 78.37 157 LYS B CA 1
ATOM 2600 C C . LYS B 1 157 ? 20.476 -5.758 -11.556 1 78.37 157 LYS B C 1
ATOM 2602 O O . LYS B 1 157 ? 19.973 -5.097 -12.467 1 78.37 157 LYS B O 1
ATOM 2607 N N . GLY B 1 158 ? 21.066 -4.929 -10.735 1 59.28 158 GLY B N 1
ATOM 2608 C CA . GLY B 1 158 ? 21.813 -3.718 -11.037 1 59.28 158 GLY B CA 1
ATOM 2609 C C . GLY B 1 158 ? 22.186 -3.596 -12.502 1 59.28 158 GLY B C 1
ATOM 2610 O O . GLY B 1 158 ? 22.392 -2.49 -13.006 1 59.28 158 GLY B O 1
ATOM 2611 N N . GLY B 1 159 ? 22.556 -4.652 -13.235 1 50.54 159 GLY B N 1
ATOM 2612 C CA . GLY B 1 159 ? 23.075 -4.479 -14.582 1 50.54 159 GLY B CA 1
ATOM 2613 C C . GLY B 1 159 ? 21.997 -4.155 -15.599 1 50.54 159 GLY B C 1
ATOM 2614 O O . GLY B 1 159 ? 22.294 -3.916 -16.772 1 50.54 159 GLY B O 1
ATOM 2615 N N . GLU B 1 160 ? 20.942 -4.568 -15.493 1 40.81 160 GLU B N 1
ATOM 2616 C CA . GLU B 1 160 ? 19.985 -4.257 -16.55 1 40.81 160 GLU B CA 1
ATOM 2617 C C . GLU B 1 160 ? 19.478 -2.822 -16.431 1 40.81 160 GLU B C 1
ATOM 2619 O O . GLU B 1 160 ? 18.462 -2.569 -15.78 1 40.81 160 GLU B O 1
ATOM 2624 N N . LEU B 1 161 ? 20.143 -1.895 -16.124 1 40.5 161 LEU B N 1
ATOM 2625 C CA . LEU B 1 161 ? 19.762 -0.523 -16.44 1 40.5 161 LEU B CA 1
ATOM 2626 C C . LEU B 1 161 ? 19.06 -0.451 -17.792 1 40.5 161 LEU B C 1
ATOM 2628 O O . LEU B 1 161 ? 19.551 -1 -18.781 1 40.5 161 LEU B O 1
ATOM 2632 N N . LEU B 1 162 ? 17.765 -0.094 -17.915 1 36.21 162 LEU B N 1
ATOM 2633 C CA . LEU B 1 162 ? 17.084 0.228 -19.164 1 36.21 162 LEU B CA 1
ATOM 2634 C C . LEU B 1 162 ? 18.023 0.953 -20.123 1 36.21 162 LEU B C 1
ATOM 2636 O O . LEU B 1 162 ? 18.431 2.086 -19.861 1 36.21 162 LEU B O 1
ATOM 2640 N N . GLU B 1 163 ? 18.907 0.448 -20.794 1 33.36 163 GLU B N 1
ATOM 2641 C CA . GLU B 1 163 ? 19.233 1.001 -22.105 1 33.36 163 GLU B CA 1
ATOM 2642 C C . GLU B 1 163 ? 17.974 1.426 -22.854 1 33.36 163 GLU B C 1
ATOM 2644 O O . GLU B 1 163 ? 18.053 1.933 -23.976 1 33.36 163 GLU B O 1
ATOM 2649 N N . SER B 1 164 ? 16.784 0.938 -22.391 1 28.69 164 SER B N 1
ATOM 2650 C CA . SER B 1 164 ? 15.727 1.445 -23.26 1 28.69 164 SER B CA 1
ATOM 2651 C C . SER B 1 164 ? 15.361 2.882 -22.904 1 28.69 164 SER B C 1
ATOM 2653 O O . SER B 1 164 ? 14.375 3.421 -23.412 1 28.69 164 SER B O 1
ATOM 2655 N N . ILE B 1 165 ? 15.961 3.561 -21.96 1 21.69 165 ILE B N 1
ATOM 2656 C CA . ILE B 1 165 ? 15.697 4.983 -22.147 1 21.69 165 ILE B CA 1
ATOM 2657 C C . ILE B 1 165 ? 16.624 5.544 -23.223 1 21.69 165 ILE B C 1
ATOM 2659 O O . ILE B 1 165 ? 17.839 5.336 -23.174 1 21.69 165 ILE B O 1
#

Foldseek 3Di:
DPPPDQKDKDWWDKDKAFWKKKAKADPVCPVVVVVVVVVVQVQQVVLVWDFDAFKKKKWFWDQDPVRDTDIIIMIMTGIPDHRPDDDPPMDIDRMDMATGWIKMKGKFAPVCCVVNVVVSVVVCVVVVWAWRGMKMKGFRDDDDGITIIMITTGTDDVPPDPPVD/DPPPDQKDKDWWDKDKAFWKKKAKADPVCPVVVVVVVVVVQVQQVVLVWDFDAFKKKKWFWDQDPVRDTDIIIMIMTHIPDHRPDDDPPMDIDRMDMATGWIKMKGKFAPVCVVVNVVVSVVVCVVVVWAWRGMKMKGFRDDDDGITIIMITTHTDDVPPDPPVD